Protein AF-A0A2V1DSI5-F1 (afdb_monomer_lite)

Sequence (211 aa):
MEHELRKSQAQETQNVATALKHMTAYCSGTNSADPTLTHDVTPEDWKKLDRQRLLQQKLPDKHESQINVLRAKQERDIKNKLEKQKQQLEQLDKEMRHQLSQEEYHHAQEQDQLDSVMRMRRKRVEKRWDLRYEMWRKDWEKQKDQSLPGRVPQEEWPDKDDTGYLIHSTSAMAVYNSALTSLLMEVGHKAFETRIRAKCLLHHHHTTTTS

Organism: NCBI:txid97972

Secondary structure (DSSP, 8-state):
-HHHHHHHHHHHHHHHHHHHHHHHHHHTTTT-SSTT------HHHHHHHHHHHHHHHHHHHHHHHHHHHHHHHHHHHHHHHHHHHHHHHHHHHHHHHHHHHHHHHHHHHHHHHHHHHHHHHHHHHHHHHHHHHHHHHHHHHHHHT----SPPPPPPPPPTTT------TT-GGGGGGGTHHHHHHHHHHHHHHHHHHHHHHHHHHHHHS--

pLDDT: mean 79.65, std 19.46, range [39.84, 98.69]

Structure (mmCIF, N/CA/C/O backbone):
data_AF-A0A2V1DSI5-F1
#
_entry.id   AF-A0A2V1DSI5-F1
#
loop_
_atom_site.group_PDB
_atom_site.id
_atom_site.type_symbol
_atom_site.label_atom_id
_atom_site.label_alt_id
_atom_site.label_comp_id
_atom_site.label_asym_id
_atom_site.label_entity_id
_atom_site.label_seq_id
_atom_site.pdbx_PDB_ins_code
_atom_site.Cartn_x
_atom_site.Cartn_y
_atom_site.Cartn_z
_atom_site.occupancy
_atom_site.B_iso_or_equiv
_atom_site.auth_seq_id
_atom_site.auth_comp_id
_atom_site.auth_asym_id
_atom_site.auth_atom_id
_atom_site.pdbx_PDB_model_num
ATOM 1 N N . MET A 1 1 ? 17.535 3.153 -18.302 1.00 82.25 1 MET A N 1
ATOM 2 C CA . MET A 1 1 ? 17.018 2.144 -19.253 1.00 82.25 1 MET A CA 1
ATOM 3 C C . MET A 1 1 ? 16.737 2.700 -20.651 1.00 82.25 1 MET A C 1
ATOM 5 O O . MET A 1 1 ? 17.598 2.528 -21.499 1.00 82.25 1 MET A O 1
ATOM 9 N N . GLU A 1 2 ? 15.622 3.395 -20.942 1.00 92.38 2 GLU A N 1
ATOM 10 C CA . GLU A 1 2 ? 15.366 3.895 -22.324 1.00 92.38 2 GLU A CA 1
ATOM 11 C C . GLU A 1 2 ? 16.429 4.910 -22.786 1.00 92.38 2 GLU A C 1
ATOM 13 O O . GLU A 1 2 ? 16.903 4.853 -23.916 1.00 92.38 2 GLU A O 1
ATOM 18 N N . HIS A 1 3 ? 16.868 5.793 -21.886 1.00 93.06 3 HIS A N 1
ATOM 19 C CA . HIS A 1 3 ? 17.948 6.747 -22.149 1.00 93.06 3 HIS A CA 1
ATOM 20 C C . HIS A 1 3 ? 19.289 6.067 -22.495 1.00 93.06 3 HIS A C 1
ATOM 22 O O . HIS A 1 3 ? 19.986 6.491 -23.412 1.00 93.06 3 HIS A O 1
ATOM 28 N N . GLU A 1 4 ? 19.647 4.987 -21.795 1.00 95.12 4 GLU A N 1
ATOM 29 C CA . GLU A 1 4 ? 20.876 4.225 -22.072 1.00 95.12 4 GLU A CA 1
ATOM 30 C C . GLU A 1 4 ? 20.779 3.485 -23.407 1.00 95.12 4 GLU A C 1
ATOM 32 O O . GLU A 1 4 ? 21.734 3.500 -24.181 1.00 95.12 4 GLU A O 1
ATOM 37 N N . LEU A 1 5 ? 19.606 2.911 -23.710 1.00 95.19 5 LEU A N 1
ATOM 38 C CA . LEU A 1 5 ? 19.334 2.293 -25.006 1.00 95.19 5 LEU A CA 1
ATOM 39 C C . LEU A 1 5 ? 19.509 3.314 -26.136 1.00 95.19 5 LEU A C 1
ATOM 41 O O . LEU A 1 5 ? 20.244 3.047 -27.081 1.00 95.19 5 LEU A O 1
ATOM 45 N N . ARG A 1 6 ? 18.934 4.515 -26.000 1.00 95.44 6 ARG A N 1
ATOM 46 C CA . ARG A 1 6 ? 19.116 5.598 -26.980 1.00 95.44 6 ARG A CA 1
ATOM 47 C C . ARG A 1 6 ? 20.571 6.014 -27.146 1.00 95.44 6 ARG A C 1
ATOM 49 O O . ARG A 1 6 ? 21.010 6.244 -28.267 1.00 95.44 6 ARG A O 1
ATOM 56 N N . LYS A 1 7 ? 21.333 6.091 -26.053 1.00 97.00 7 LYS A N 1
ATOM 57 C CA . LYS A 1 7 ? 22.766 6.406 -26.112 1.00 97.00 7 LYS A CA 1
ATOM 58 C C . LYS A 1 7 ? 23.542 5.343 -26.901 1.00 97.00 7 LYS A C 1
ATOM 60 O O . LYS A 1 7 ? 24.358 5.695 -27.748 1.00 97.00 7 LYS A O 1
ATOM 65 N N . SER A 1 8 ? 23.253 4.060 -26.675 1.00 96.62 8 SER A N 1
ATOM 66 C CA . SER A 1 8 ? 23.845 2.956 -27.445 1.00 96.62 8 SER A CA 1
ATOM 67 C C . SER A 1 8 ? 23.455 3.009 -28.924 1.00 96.62 8 SER A C 1
ATOM 69 O O . SER A 1 8 ? 24.299 2.800 -29.789 1.00 96.62 8 SER A O 1
ATOM 71 N N . GLN A 1 9 ? 22.190 3.310 -29.220 1.00 97.06 9 GLN A N 1
ATOM 72 C CA . GLN A 1 9 ? 21.676 3.430 -30.586 1.00 97.06 9 GLN A CA 1
ATOM 73 C C . GLN A 1 9 ? 22.331 4.598 -31.337 1.00 97.06 9 GLN A C 1
ATOM 75 O O . GLN A 1 9 ? 22.756 4.436 -32.477 1.00 97.06 9 GLN A O 1
ATOM 80 N N . ALA A 1 10 ? 22.507 5.748 -30.679 1.00 97.19 10 ALA A N 1
ATOM 81 C CA . ALA A 1 10 ? 23.228 6.887 -31.242 1.00 97.19 10 ALA A CA 1
ATOM 82 C C . ALA A 1 10 ? 24.689 6.536 -31.577 1.00 97.19 10 ALA A C 1
ATOM 84 O O . ALA A 1 10 ? 25.168 6.876 -32.660 1.00 97.19 10 ALA A O 1
ATOM 85 N N . GLN A 1 11 ? 25.370 5.796 -30.694 1.00 97.44 11 GLN A N 1
ATOM 86 C CA . GLN A 1 11 ? 26.725 5.306 -30.953 1.00 97.44 11 GLN A CA 1
ATOM 87 C C . GLN A 1 11 ? 26.765 4.322 -32.133 1.00 97.44 11 GLN A C 1
ATOM 89 O O . GLN A 1 11 ? 27.653 4.417 -32.977 1.00 97.44 11 GLN A O 1
ATOM 94 N N . GLU A 1 12 ? 25.804 3.396 -32.228 1.00 96.69 12 GLU A N 1
ATOM 95 C CA . GLU A 1 12 ? 25.691 2.454 -33.353 1.00 96.69 12 GLU A CA 1
ATOM 96 C C . GLU A 1 12 ? 25.516 3.209 -34.680 1.00 96.69 12 GLU A C 1
ATOM 98 O O . GLU A 1 12 ? 26.239 2.942 -35.641 1.00 96.69 12 GLU A O 1
ATOM 103 N N . THR A 1 13 ? 24.638 4.216 -34.713 1.00 97.06 13 THR A N 1
ATOM 104 C CA . THR A 1 13 ? 24.426 5.081 -35.884 1.00 97.06 13 THR A CA 1
ATOM 105 C C . THR A 1 13 ? 25.697 5.824 -36.281 1.00 97.06 13 THR A C 1
ATOM 107 O O . THR A 1 13 ? 26.054 5.848 -37.461 1.00 97.06 13 THR A O 1
ATOM 110 N N . GLN A 1 14 ? 26.421 6.390 -35.312 1.00 97.12 14 GLN A N 1
ATOM 111 C CA . GLN A 1 14 ? 27.683 7.082 -35.569 1.00 97.12 14 GLN A CA 1
ATOM 112 C C . GLN A 1 14 ? 28.755 6.132 -36.121 1.00 97.12 14 GLN A C 1
ATOM 114 O O . GLN A 1 14 ? 29.462 6.483 -37.069 1.00 97.12 14 GLN A O 1
ATOM 119 N N . ASN A 1 15 ? 28.857 4.921 -35.573 1.00 96.56 15 ASN A N 1
ATOM 120 C CA . ASN A 1 15 ? 29.818 3.914 -36.020 1.00 96.56 15 ASN A CA 1
ATOM 121 C C . ASN A 1 15 ? 29.519 3.464 -37.457 1.00 96.56 15 ASN A C 1
ATOM 123 O O . ASN A 1 15 ? 30.424 3.425 -38.291 1.00 96.56 15 ASN A O 1
ATOM 127 N N . VAL A 1 16 ? 28.249 3.182 -37.769 1.00 96.31 16 VAL A N 1
ATOM 128 C CA . VAL A 1 16 ? 27.809 2.782 -39.115 1.00 96.31 16 VAL A CA 1
ATOM 129 C C . VAL A 1 16 ? 28.054 3.898 -40.129 1.00 96.31 16 VAL A C 1
ATOM 131 O O . VAL A 1 16 ? 28.567 3.616 -41.213 1.00 96.31 16 VAL A O 1
ATOM 134 N N . ALA A 1 17 ? 27.755 5.153 -39.776 1.00 96.19 17 ALA A N 1
ATOM 135 C CA . ALA A 1 17 ? 27.996 6.312 -40.637 1.00 96.19 17 ALA A CA 1
ATOM 136 C C . ALA A 1 17 ? 29.494 6.552 -40.887 1.00 96.19 17 ALA A C 1
ATOM 138 O O . ALA A 1 17 ? 29.900 6.825 -42.017 1.00 96.19 17 ALA A O 1
ATOM 139 N N . THR A 1 18 ? 30.323 6.404 -39.851 1.00 96.00 18 THR A N 1
ATOM 140 C CA . THR A 1 18 ? 31.784 6.525 -39.963 1.00 96.00 18 THR A CA 1
ATOM 141 C C . THR A 1 18 ? 32.344 5.431 -40.871 1.00 96.00 18 THR A C 1
ATOM 143 O O . THR A 1 18 ? 33.064 5.731 -41.821 1.00 96.00 18 THR A O 1
ATOM 146 N N . ALA A 1 19 ? 31.947 4.173 -40.656 1.00 94.19 19 ALA A N 1
ATOM 147 C CA . ALA A 1 19 ? 32.352 3.052 -41.501 1.00 94.19 19 ALA A CA 1
ATOM 148 C C . ALA A 1 19 ? 31.916 3.245 -42.960 1.00 94.19 19 ALA A C 1
ATOM 150 O O . ALA A 1 19 ? 32.730 3.075 -43.865 1.00 94.19 19 ALA A O 1
ATOM 151 N N . LEU A 1 20 ? 30.671 3.678 -43.194 1.00 95.25 20 LEU A N 1
ATOM 152 C CA . LEU A 1 20 ? 30.182 3.989 -44.535 1.00 95.25 20 LEU A CA 1
ATOM 153 C C . LEU A 1 20 ? 31.053 5.060 -45.200 1.00 95.25 20 LEU A C 1
ATOM 155 O O . LEU A 1 20 ? 31.484 4.852 -46.325 1.00 95.25 20 LEU A O 1
ATOM 159 N N . LYS A 1 21 ? 31.369 6.157 -44.496 1.00 94.69 21 LYS A N 1
ATOM 160 C CA . LYS A 1 21 ? 32.226 7.239 -45.006 1.00 94.69 21 LYS A CA 1
ATOM 161 C C . LYS A 1 21 ? 33.607 6.729 -45.432 1.00 94.69 21 LYS A C 1
ATOM 163 O O . LYS A 1 21 ? 34.096 7.099 -46.501 1.00 94.69 21 LYS A O 1
ATOM 168 N N . HIS A 1 22 ? 34.232 5.871 -44.624 1.00 92.19 22 HIS A N 1
ATOM 169 C CA . HIS A 1 22 ? 35.522 5.269 -44.968 1.00 92.19 22 HIS A CA 1
ATOM 170 C C . HIS A 1 22 ? 35.412 4.336 -46.179 1.00 92.19 22 HIS A C 1
ATOM 172 O O . HIS A 1 22 ? 36.213 4.450 -47.104 1.00 92.19 22 HIS A O 1
ATOM 178 N N . MET A 1 23 ? 34.395 3.471 -46.217 1.00 91.62 23 MET A N 1
ATOM 179 C CA . MET A 1 23 ? 34.169 2.542 -47.330 1.00 91.62 23 MET A CA 1
ATOM 180 C C . MET A 1 23 ? 33.846 3.269 -48.637 1.00 91.62 23 MET A C 1
ATOM 182 O O . MET A 1 23 ? 34.353 2.883 -49.687 1.00 91.62 23 MET A O 1
ATOM 186 N N . THR A 1 24 ? 33.049 4.342 -48.588 1.00 91.06 24 THR A N 1
ATOM 187 C CA . THR A 1 24 ? 32.761 5.164 -49.768 1.00 91.06 24 THR A CA 1
ATOM 188 C C . THR A 1 24 ? 34.027 5.799 -50.309 1.00 91.06 24 THR A C 1
ATOM 190 O O . THR A 1 24 ? 34.258 5.730 -51.507 1.00 91.06 24 THR A O 1
ATOM 193 N N . ALA A 1 25 ? 34.858 6.366 -49.434 1.00 89.88 25 ALA A N 1
ATOM 194 C CA . ALA A 1 25 ? 36.059 7.074 -49.848 1.00 89.88 25 ALA A CA 1
ATOM 195 C C . ALA A 1 25 ? 37.165 6.133 -50.354 1.00 89.88 25 ALA A C 1
ATOM 197 O O . ALA A 1 25 ? 37.947 6.515 -51.223 1.00 89.88 25 ALA A O 1
ATOM 198 N N . TYR A 1 26 ? 37.196 4.900 -49.840 1.00 87.00 26 TYR A N 1
ATOM 199 C CA . TYR A 1 26 ? 38.007 3.808 -50.371 1.00 87.00 26 TYR A CA 1
ATOM 200 C C . TYR A 1 26 ? 37.558 3.408 -51.785 1.00 87.00 26 TYR A C 1
ATOM 202 O O . TYR A 1 26 ? 38.376 3.375 -52.697 1.00 87.00 26 TYR A O 1
ATOM 210 N N . CYS A 1 27 ? 36.255 3.190 -52.003 1.00 86.19 27 CYS A N 1
ATOM 211 C CA . CYS A 1 27 ? 35.732 2.786 -53.315 1.00 86.19 27 CYS A CA 1
ATOM 212 C C . CYS A 1 27 ? 35.760 3.917 -54.363 1.00 86.19 27 CYS A C 1
ATOM 214 O O . CYS A 1 27 ? 35.781 3.635 -55.557 1.00 86.19 27 CYS A O 1
ATOM 216 N N . SER A 1 28 ? 35.738 5.189 -53.943 1.00 84.38 28 SER A N 1
ATOM 217 C CA . SER A 1 28 ? 35.792 6.359 -54.833 1.00 84.38 28 SER A CA 1
ATOM 218 C C . SER A 1 28 ? 37.207 6.891 -55.088 1.00 84.38 28 SER A C 1
ATOM 220 O O . SER A 1 28 ? 37.355 7.864 -55.825 1.00 84.38 28 SER A O 1
ATOM 222 N N . GLY A 1 29 ? 38.239 6.310 -54.460 1.00 73.12 29 GLY A N 1
ATOM 223 C CA . GLY A 1 29 ? 39.636 6.735 -54.619 1.00 73.12 29 GLY A CA 1
ATOM 224 C C . GLY A 1 29 ? 39.952 8.132 -54.065 1.00 73.12 29 GLY A C 1
ATOM 225 O O . GLY A 1 29 ? 40.958 8.730 -54.428 1.00 73.12 29 GLY A O 1
ATOM 226 N N . THR A 1 30 ? 39.095 8.690 -53.205 1.00 66.00 30 THR A N 1
ATOM 227 C CA . THR A 1 30 ? 39.213 10.083 -52.723 1.00 66.00 30 THR A CA 1
ATOM 228 C C . THR A 1 30 ? 40.155 10.223 -51.515 1.00 66.00 30 THR A C 1
ATOM 230 O O . THR A 1 30 ? 40.540 11.332 -51.163 1.00 66.00 30 THR A O 1
ATOM 233 N N . ASN A 1 31 ? 40.558 9.106 -50.894 1.00 58.75 31 ASN A N 1
ATOM 234 C CA . ASN A 1 31 ? 41.398 9.058 -49.687 1.00 58.75 31 ASN A CA 1
ATOM 235 C C . ASN A 1 31 ? 42.817 8.507 -49.939 1.00 58.75 31 ASN A C 1
ATOM 237 O O . ASN A 1 31 ? 43.403 7.876 -49.058 1.00 58.75 31 ASN A O 1
ATOM 241 N N . SER A 1 32 ? 43.386 8.718 -51.124 1.00 55.59 32 SER A N 1
ATOM 242 C CA . SER A 1 32 ? 44.774 8.335 -51.394 1.00 55.59 32 SER A CA 1
ATOM 243 C C . SER A 1 32 ? 45.715 9.381 -50.793 1.00 55.59 32 SER A C 1
ATOM 245 O O . SER A 1 32 ? 46.033 10.380 -51.430 1.00 55.59 32 SER A O 1
ATOM 247 N N . ALA A 1 33 ? 46.140 9.173 -49.542 1.00 59.66 33 ALA A N 1
ATOM 248 C CA . ALA A 1 33 ? 47.205 9.968 -48.919 1.00 59.66 33 ALA A CA 1
ATOM 249 C C . ALA A 1 33 ? 48.548 9.840 -49.674 1.00 59.66 33 ALA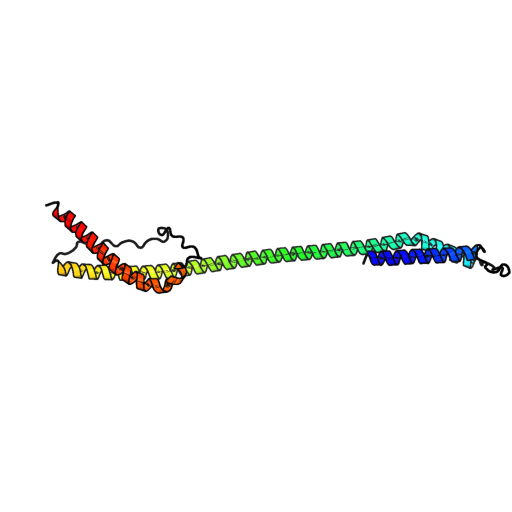 A C 1
ATOM 251 O O . ALA A 1 33 ? 49.403 10.707 -49.530 1.00 59.66 33 ALA A O 1
ATOM 252 N N . ASP A 1 34 ? 48.688 8.805 -50.511 1.00 54.38 34 ASP A N 1
ATOM 253 C CA . ASP A 1 34 ? 49.782 8.619 -51.460 1.00 54.38 34 ASP A CA 1
ATOM 254 C C . ASP A 1 34 ? 49.227 8.473 -52.894 1.00 54.38 34 ASP A C 1
ATOM 256 O O . ASP A 1 34 ? 48.491 7.521 -53.170 1.00 54.38 34 ASP A O 1
ATOM 260 N N . PRO A 1 35 ? 49.567 9.371 -53.837 1.00 56.62 35 PRO A N 1
ATOM 261 C CA . PRO A 1 35 ? 49.098 9.317 -55.227 1.00 56.62 35 PRO A CA 1
ATOM 262 C C . PRO A 1 35 ? 49.753 8.202 -56.067 1.00 56.62 35 PRO A C 1
ATOM 264 O O . PRO A 1 35 ? 49.434 8.052 -57.244 1.00 56.62 35 PRO A O 1
ATOM 267 N N . THR A 1 36 ? 50.670 7.424 -55.488 1.00 54.97 36 THR A N 1
ATOM 268 C CA . THR A 1 36 ? 51.405 6.328 -56.144 1.00 54.97 36 THR A CA 1
ATOM 269 C C . THR A 1 36 ? 50.778 4.949 -55.919 1.00 54.97 36 THR A C 1
ATOM 271 O O . THR A 1 36 ? 51.156 3.996 -56.599 1.00 54.97 36 THR A O 1
ATOM 274 N N . LEU A 1 37 ? 49.810 4.827 -55.003 1.00 56.50 37 LEU A N 1
ATOM 275 C CA . LEU A 1 37 ? 49.114 3.575 -54.708 1.00 56.50 37 LEU A CA 1
ATOM 276 C C . LEU A 1 37 ? 47.741 3.568 -55.403 1.00 56.50 37 LEU A C 1
ATOM 278 O O . LEU A 1 37 ? 46.714 3.882 -54.801 1.00 56.50 37 LEU A O 1
ATOM 282 N N . THR A 1 38 ? 47.703 3.239 -56.694 1.00 56.69 38 THR A N 1
ATOM 283 C CA . THR A 1 38 ? 46.443 2.938 -57.392 1.00 56.69 38 THR A CA 1
ATOM 284 C C . THR A 1 38 ? 45.840 1.674 -56.790 1.00 56.69 38 THR A C 1
ATOM 286 O O . THR A 1 38 ? 46.310 0.568 -57.047 1.00 56.69 38 THR A O 1
ATOM 289 N N . HIS A 1 39 ? 44.836 1.845 -55.932 1.00 64.06 39 HIS A N 1
ATOM 290 C CA . HIS A 1 39 ? 44.121 0.732 -55.329 1.00 64.06 39 HIS A CA 1
ATOM 291 C C . HIS A 1 39 ? 43.048 0.222 -56.298 1.00 64.06 39 HIS A C 1
ATOM 293 O O . HIS A 1 39 ? 42.085 0.932 -56.586 1.00 64.06 39 HIS A O 1
ATOM 299 N N . ASP A 1 40 ? 43.178 -1.022 -56.761 1.00 75.44 40 ASP A N 1
ATOM 300 C CA . ASP A 1 40 ? 42.152 -1.665 -57.585 1.00 75.44 40 ASP A CA 1
ATOM 301 C C . ASP A 1 40 ? 40.961 -2.060 -56.702 1.00 75.44 40 ASP A C 1
ATOM 303 O O . ASP A 1 40 ? 41.083 -2.880 -55.790 1.00 75.44 40 ASP A O 1
ATOM 307 N N . VAL A 1 41 ? 39.806 -1.430 -56.928 1.00 83.31 41 VAL A N 1
ATOM 308 C CA . VAL A 1 41 ? 38.563 -1.720 -56.198 1.00 83.31 41 VAL A CA 1
ATOM 309 C C . VAL A 1 41 ? 37.890 -2.930 -56.836 1.00 83.31 41 VAL A C 1
ATOM 311 O O . VAL A 1 41 ? 37.515 -2.901 -58.010 1.00 83.31 41 VAL A O 1
ATOM 314 N N . THR A 1 42 ? 37.698 -3.998 -56.062 1.00 89.69 42 THR A N 1
ATOM 315 C CA . THR A 1 42 ? 37.091 -5.233 -56.573 1.00 89.69 42 THR A CA 1
ATOM 316 C C . THR A 1 42 ? 35.557 -5.146 -56.595 1.00 89.69 42 THR A C 1
ATOM 318 O O . THR A 1 42 ? 34.953 -4.404 -55.812 1.00 89.69 42 THR A O 1
ATOM 321 N N . PRO A 1 43 ? 34.860 -5.941 -57.432 1.00 88.81 43 PRO A N 1
ATOM 322 C CA . PRO A 1 43 ? 33.395 -6.041 -57.387 1.00 88.81 43 PRO A CA 1
ATOM 323 C C . PRO A 1 43 ? 32.857 -6.520 -56.026 1.00 88.81 43 PRO A C 1
ATOM 325 O O . PRO A 1 43 ? 31.690 -6.293 -55.702 1.00 88.81 43 PRO A O 1
ATOM 328 N N . GLU A 1 44 ? 33.681 -7.181 -55.210 1.00 90.56 44 GLU A N 1
ATOM 329 C CA . GLU A 1 44 ? 33.309 -7.569 -53.850 1.00 90.56 44 GLU A CA 1
ATOM 330 C C . GLU A 1 44 ? 33.221 -6.368 -52.904 1.00 90.56 44 GLU A C 1
ATOM 332 O O . GLU A 1 44 ? 32.354 -6.347 -52.028 1.00 90.56 44 GLU A O 1
ATOM 337 N N . ASP A 1 45 ? 34.052 -5.346 -53.096 1.00 88.62 45 ASP A N 1
ATOM 338 C CA . ASP A 1 45 ? 34.066 -4.152 -52.247 1.00 88.62 45 ASP A CA 1
ATOM 339 C C . ASP A 1 45 ? 32.837 -3.273 -52.490 1.00 88.62 45 ASP A C 1
ATOM 341 O O . ASP A 1 45 ? 32.222 -2.793 -51.535 1.00 88.62 45 ASP A O 1
ATOM 345 N N . TRP A 1 46 ? 32.370 -3.196 -53.739 1.00 90.94 46 TRP A N 1
ATOM 346 C CA . TRP A 1 46 ? 31.076 -2.592 -54.076 1.00 90.94 46 TRP A CA 1
ATOM 347 C C . TRP A 1 46 ? 29.906 -3.319 -53.402 1.00 90.94 46 TRP A C 1
ATOM 349 O O . TRP A 1 46 ? 29.040 -2.682 -52.801 1.00 90.94 46 TRP A O 1
ATOM 359 N N . LYS A 1 47 ? 29.913 -4.660 -53.393 1.00 94.56 47 LYS A N 1
ATOM 360 C CA . LYS A 1 47 ? 28.897 -5.447 -52.670 1.00 94.56 47 LYS A CA 1
ATOM 361 C C . LYS A 1 47 ? 28.938 -5.191 -51.162 1.00 94.56 47 LYS A C 1
ATOM 363 O O . LYS A 1 47 ? 27.885 -5.145 -50.524 1.00 94.56 47 LYS A O 1
ATOM 368 N N . LYS A 1 48 ? 30.126 -5.040 -50.565 1.00 93.06 48 LYS A N 1
ATOM 369 C CA . LYS A 1 48 ? 30.268 -4.684 -49.140 1.00 93.06 48 LYS A CA 1
ATOM 370 C C . LYS A 1 48 ? 29.732 -3.276 -48.866 1.00 93.06 48 LYS A C 1
ATOM 372 O O . LYS A 1 48 ? 29.046 -3.086 -47.863 1.00 93.06 48 LYS A O 1
ATOM 377 N N . LEU A 1 49 ? 29.985 -2.316 -49.757 1.00 94.25 49 LEU A N 1
ATOM 378 C CA . LEU A 1 49 ? 29.459 -0.954 -49.652 1.00 94.25 49 LEU A CA 1
ATOM 379 C C . LEU A 1 49 ? 27.927 -0.927 -49.693 1.00 94.25 49 LEU A C 1
ATOM 381 O O . LEU A 1 49 ? 27.303 -0.279 -48.853 1.00 94.25 49 LEU A O 1
ATOM 385 N N . ASP A 1 50 ? 27.313 -1.684 -50.599 1.00 95.75 50 ASP A N 1
ATOM 386 C CA . ASP A 1 50 ? 25.852 -1.768 -50.682 1.00 95.75 50 ASP A CA 1
ATOM 387 C C . ASP A 1 50 ? 25.233 -2.444 -49.454 1.00 95.75 50 ASP A C 1
ATOM 389 O O . ASP A 1 50 ? 24.207 -1.989 -48.942 1.00 95.75 50 ASP A O 1
ATOM 393 N N . ARG A 1 51 ? 25.890 -3.470 -48.897 1.00 95.19 51 ARG A N 1
ATOM 394 C CA . ARG A 1 51 ? 25.487 -4.054 -47.606 1.00 95.19 51 ARG A CA 1
ATOM 395 C C . ARG A 1 51 ? 25.535 -3.020 -46.479 1.00 95.19 51 ARG A C 1
ATOM 397 O O . ARG A 1 51 ? 24.616 -2.981 -45.663 1.00 95.19 51 ARG A O 1
ATOM 404 N N . GLN A 1 52 ? 26.563 -2.171 -46.450 1.00 95.50 52 GLN A N 1
ATOM 405 C CA . GLN A 1 52 ? 26.705 -1.126 -45.434 1.00 95.50 52 GLN A CA 1
ATOM 406 C C . GLN A 1 52 ? 25.633 -0.031 -45.574 1.00 95.50 52 GLN A C 1
ATOM 408 O O . GLN A 1 52 ? 25.085 0.418 -44.567 1.00 95.50 52 GLN A O 1
ATOM 413 N N . ARG A 1 53 ? 25.267 0.353 -46.805 1.00 96.31 53 ARG A N 1
ATOM 414 C CA . ARG A 1 53 ? 24.139 1.270 -47.070 1.00 96.31 53 ARG A CA 1
ATOM 415 C C . ARG A 1 53 ? 22.816 0.693 -46.578 1.00 96.31 53 ARG A C 1
ATOM 417 O O . ARG A 1 53 ? 22.062 1.373 -45.886 1.00 96.31 53 ARG A O 1
ATOM 424 N N . LEU A 1 54 ? 22.562 -0.578 -46.886 1.00 96.56 54 LEU A N 1
ATOM 425 C CA . LEU A 1 54 ? 21.354 -1.268 -46.439 1.00 96.56 54 LEU A CA 1
ATOM 426 C C . LEU A 1 54 ? 21.286 -1.354 -44.909 1.00 96.56 54 LEU A C 1
ATOM 428 O O . LEU A 1 54 ? 20.212 -1.197 -44.329 1.00 96.56 54 LEU A O 1
ATOM 432 N N . LEU A 1 55 ? 22.424 -1.585 -44.248 1.00 95.25 55 LEU A N 1
ATOM 433 C CA . LEU A 1 55 ? 22.510 -1.590 -42.789 1.00 95.25 55 LEU A CA 1
ATOM 434 C C . LEU A 1 55 ? 22.133 -0.224 -42.205 1.00 95.25 55 LEU A C 1
ATOM 436 O O . LEU A 1 55 ? 21.324 -0.173 -41.283 1.00 95.25 55 LEU A O 1
ATOM 440 N N . GLN A 1 56 ? 22.674 0.866 -42.758 1.00 96.19 56 GLN A N 1
ATOM 441 C CA . GLN A 1 56 ? 22.339 2.225 -42.330 1.00 96.19 56 GLN A CA 1
ATOM 442 C C . GLN A 1 56 ? 20.844 2.520 -42.499 1.00 96.19 56 GLN A C 1
ATOM 444 O O . GLN A 1 56 ? 20.234 3.089 -41.599 1.00 96.19 56 GLN A O 1
ATOM 449 N N . GLN A 1 57 ? 20.247 2.099 -43.617 1.00 97.00 57 GLN A N 1
ATOM 450 C CA . GLN A 1 57 ? 18.826 2.316 -43.894 1.00 97.00 57 GLN A CA 1
ATOM 451 C C . GLN A 1 57 ? 17.911 1.559 -42.922 1.00 97.00 57 GLN A C 1
ATOM 453 O O . GLN A 1 57 ? 16.889 2.094 -42.515 1.00 97.00 57 GLN A O 1
ATOM 458 N N . LYS A 1 58 ? 18.271 0.328 -42.534 1.00 96.44 58 LYS A N 1
ATOM 459 C CA . LYS A 1 58 ? 17.474 -0.507 -41.612 1.00 96.44 58 LYS A CA 1
ATOM 460 C C . LYS A 1 58 ? 17.653 -0.147 -40.137 1.00 96.44 58 LYS A C 1
ATOM 462 O O . LYS A 1 58 ? 16.935 -0.665 -39.280 1.00 96.44 58 LYS A O 1
ATOM 467 N N . LEU A 1 59 ? 18.650 0.675 -39.821 1.00 95.75 59 LEU A N 1
ATOM 468 C CA . LEU A 1 59 ? 19.033 0.975 -38.448 1.00 95.75 59 LEU A CA 1
ATOM 469 C C . LEU A 1 59 ? 17.940 1.722 -37.657 1.00 95.75 59 LEU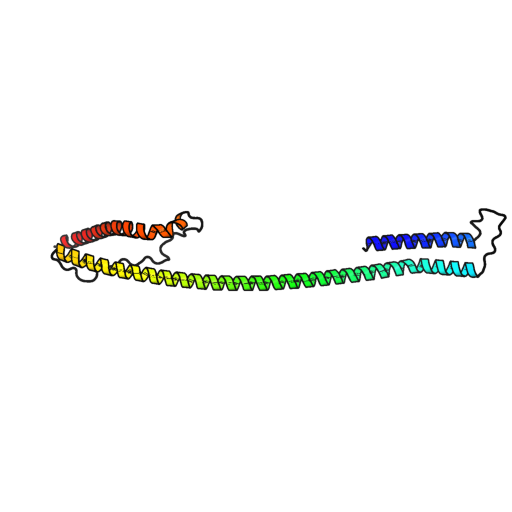 A C 1
ATOM 471 O O . LEU A 1 59 ? 17.656 1.289 -36.539 1.00 95.75 59 LEU A O 1
ATOM 475 N N . PRO A 1 60 ? 17.273 2.756 -38.214 1.00 96.19 60 PRO A N 1
ATOM 476 C CA . PRO A 1 60 ? 16.190 3.458 -37.527 1.00 96.19 60 PRO A CA 1
ATOM 477 C C . PRO A 1 60 ? 15.026 2.531 -37.161 1.00 96.19 60 PRO A C 1
ATOM 479 O O . PRO A 1 60 ? 14.618 2.507 -36.003 1.00 96.19 60 PRO A O 1
ATOM 482 N N . ASP A 1 61 ? 14.569 1.694 -38.097 1.00 97.19 61 ASP A N 1
ATOM 483 C CA . ASP A 1 61 ? 13.457 0.758 -37.871 1.00 97.19 61 ASP A CA 1
ATOM 484 C C . ASP A 1 61 ? 13.791 -0.258 -36.767 1.00 97.19 61 ASP A C 1
ATOM 486 O O . ASP A 1 61 ? 12.971 -0.569 -35.896 1.00 97.19 61 ASP A O 1
ATOM 490 N N . LYS A 1 62 ? 15.034 -0.762 -36.760 1.00 96.75 62 LYS A N 1
ATOM 491 C CA . LYS A 1 62 ? 15.541 -1.646 -35.700 1.00 96.75 62 LYS A CA 1
ATOM 492 C C . LYS A 1 62 ? 15.536 -0.931 -34.347 1.00 96.75 62 LYS A C 1
ATOM 494 O O . LYS A 1 62 ? 15.124 -1.520 -33.346 1.00 96.75 62 LYS A O 1
ATOM 499 N N . HIS A 1 63 ? 16.008 0.314 -34.303 1.00 97.62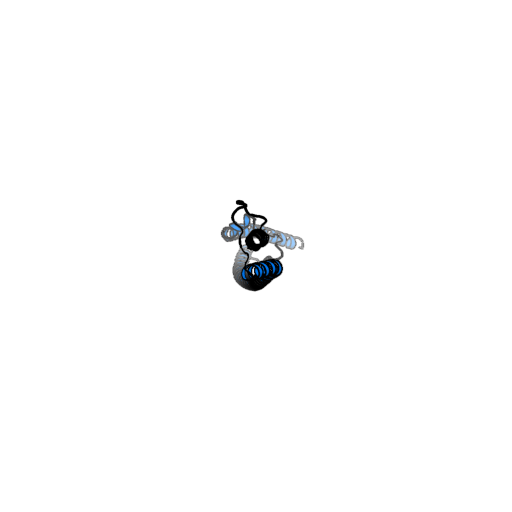 63 HIS A N 1
ATOM 500 C CA . HIS A 1 63 ? 16.076 1.109 -33.077 1.00 97.62 63 HIS A CA 1
ATOM 501 C C . HIS A 1 63 ? 14.689 1.415 -32.515 1.00 97.62 63 HIS A C 1
ATOM 503 O O . HIS A 1 63 ? 14.463 1.249 -31.313 1.00 97.62 63 HIS A O 1
ATOM 509 N N . GLU A 1 64 ? 13.751 1.789 -33.381 1.00 96.50 64 GLU A N 1
ATOM 510 C CA . GLU A 1 64 ? 12.364 2.056 -33.018 1.00 96.50 64 GLU A CA 1
ATOM 511 C C . GLU A 1 64 ? 11.666 0.798 -32.490 1.00 96.50 64 GLU A C 1
ATOM 513 O O . GLU A 1 64 ? 11.060 0.830 -31.418 1.00 96.50 64 GLU A O 1
ATOM 518 N N . SER A 1 65 ? 11.827 -0.340 -33.172 1.00 97.12 65 SER A N 1
ATOM 519 C CA . SER A 1 65 ? 11.280 -1.626 -32.725 1.00 97.12 65 SER A CA 1
ATOM 520 C C . SER A 1 65 ? 11.758 -1.997 -31.314 1.00 97.12 65 SER A C 1
ATOM 522 O O . SER A 1 65 ? 10.955 -2.358 -30.450 1.00 97.12 65 SER A O 1
ATOM 524 N N . GLN A 1 66 ? 13.052 -1.819 -31.022 1.00 96.88 66 GLN A N 1
ATOM 525 C CA . GLN A 1 66 ? 13.603 -2.063 -29.684 1.00 96.88 66 GLN A CA 1
ATOM 526 C C . GLN A 1 66 ? 13.009 -1.133 -28.618 1.00 96.88 66 GLN A C 1
ATOM 528 O O . GLN A 1 66 ? 12.684 -1.588 -27.518 1.00 96.88 66 GLN A O 1
ATOM 533 N N . ILE A 1 67 ? 12.847 0.157 -28.933 1.00 97.19 67 ILE A N 1
ATOM 534 C CA . ILE A 1 67 ? 12.218 1.128 -28.027 1.00 97.19 67 ILE A CA 1
ATOM 535 C C . ILE A 1 67 ? 10.762 0.736 -27.761 1.00 97.19 67 ILE A C 1
ATOM 537 O O . ILE A 1 67 ? 10.328 0.741 -26.609 1.00 97.19 67 ILE A O 1
ATOM 541 N N . ASN A 1 68 ? 10.020 0.346 -28.795 1.00 97.12 68 ASN A N 1
ATOM 542 C CA . ASN A 1 68 ? 8.618 -0.044 -28.674 1.00 97.12 68 ASN A CA 1
ATOM 543 C C . ASN A 1 68 ? 8.446 -1.289 -27.800 1.00 97.12 68 ASN A C 1
ATOM 545 O O . ASN A 1 68 ? 7.588 -1.305 -26.919 1.00 97.12 68 ASN A O 1
ATOM 549 N N . VAL A 1 69 ? 9.307 -2.297 -27.962 1.00 97.00 69 VAL A N 1
ATOM 550 C CA . VAL A 1 69 ? 9.317 -3.480 -27.086 1.00 97.00 69 VAL A CA 1
ATOM 551 C C . VAL A 1 69 ? 9.616 -3.091 -25.638 1.00 97.00 69 VAL A C 1
ATOM 553 O O . VAL A 1 69 ? 8.935 -3.558 -24.721 1.00 97.00 69 VAL A O 1
ATOM 556 N N . LEU A 1 70 ? 10.605 -2.219 -25.416 1.00 96.75 70 LEU A N 1
ATOM 557 C CA . LEU A 1 70 ? 10.963 -1.763 -24.074 1.00 96.75 70 LEU A CA 1
ATOM 558 C C . LEU A 1 70 ? 9.799 -1.023 -23.405 1.00 96.75 70 LEU A C 1
ATOM 560 O O . LEU A 1 70 ? 9.477 -1.310 -22.253 1.00 96.75 70 LEU A O 1
ATOM 564 N N . ARG A 1 71 ? 9.142 -0.115 -24.129 1.00 96.62 71 ARG A N 1
ATOM 565 C CA . ARG A 1 71 ? 7.977 0.633 -23.642 1.00 96.62 71 ARG A CA 1
ATOM 566 C C . ARG A 1 71 ? 6.792 -0.277 -23.361 1.00 96.62 71 ARG A C 1
ATOM 568 O O . ARG A 1 71 ? 6.214 -0.186 -22.286 1.00 96.62 71 ARG A O 1
ATOM 575 N N . ALA A 1 72 ? 6.484 -1.210 -24.261 1.00 97.44 72 ALA A N 1
ATOM 576 C CA . ALA A 1 72 ? 5.417 -2.184 -24.052 1.00 97.44 72 ALA A CA 1
ATOM 577 C C . ALA A 1 72 ? 5.673 -3.047 -22.806 1.00 97.44 72 ALA A C 1
ATOM 579 O O . ALA A 1 72 ? 4.749 -3.343 -22.049 1.00 97.44 72 ALA A O 1
ATOM 580 N N . LYS A 1 73 ? 6.932 -3.432 -22.556 1.00 97.06 73 LYS A N 1
ATOM 581 C CA . LYS A 1 73 ? 7.315 -4.132 -21.325 1.00 97.06 73 LYS A CA 1
ATOM 582 C C . LYS A 1 73 ? 7.110 -3.249 -20.092 1.00 97.06 73 LYS A C 1
ATOM 584 O O . LYS A 1 73 ? 6.471 -3.688 -19.144 1.00 97.06 73 LYS A O 1
ATOM 589 N N . GLN A 1 74 ? 7.600 -2.010 -20.120 1.00 97.31 74 GLN A N 1
ATOM 590 C CA . GLN A 1 74 ? 7.433 -1.060 -19.016 1.00 97.31 74 GLN A CA 1
ATOM 591 C C . GLN A 1 74 ? 5.957 -0.797 -18.702 1.00 97.31 74 GLN A C 1
ATOM 593 O O . GLN A 1 74 ? 5.573 -0.788 -17.537 1.00 97.31 74 GLN A O 1
ATOM 598 N N . GLU A 1 75 ? 5.119 -0.632 -19.723 1.00 97.94 75 GLU A N 1
ATOM 599 C CA . GLU A 1 75 ? 3.684 -0.418 -19.557 1.00 97.94 75 GLU A CA 1
ATOM 600 C C . GLU A 1 75 ? 3.008 -1.619 -18.885 1.00 97.94 75 GLU A C 1
ATOM 602 O O . GLU A 1 75 ? 2.221 -1.442 -17.956 1.00 97.94 75 GLU A O 1
ATOM 607 N N . ARG A 1 76 ? 3.349 -2.849 -19.298 1.00 98.19 76 ARG A N 1
ATOM 608 C CA . ARG A 1 76 ? 2.862 -4.072 -18.637 1.00 98.19 76 ARG A CA 1
ATOM 609 C C . ARG A 1 76 ? 3.329 -4.152 -17.189 1.00 98.19 76 ARG A C 1
ATOM 611 O O . ARG A 1 76 ? 2.522 -4.447 -16.314 1.00 98.19 76 ARG A O 1
ATOM 618 N N . ASP A 1 77 ? 4.597 -3.854 -16.924 1.00 98.00 77 ASP A N 1
ATOM 619 C CA . ASP A 1 77 ? 5.151 -3.880 -15.569 1.00 98.00 77 ASP A CA 1
ATOM 620 C C . ASP A 1 77 ? 4.449 -2.857 -14.662 1.00 98.00 77 ASP A C 1
ATOM 622 O O . ASP A 1 77 ? 4.126 -3.165 -13.515 1.00 98.00 77 ASP A O 1
ATOM 626 N N . ILE A 1 78 ? 4.165 -1.655 -15.175 1.00 98.06 78 ILE A N 1
ATOM 627 C CA . ILE A 1 78 ? 3.414 -0.618 -14.455 1.00 98.06 78 ILE A CA 1
ATOM 628 C C . ILE A 1 78 ? 1.973 -1.069 -14.209 1.00 98.06 78 ILE A C 1
ATOM 630 O O . ILE A 1 78 ? 1.505 -0.979 -13.075 1.00 98.06 78 ILE A O 1
ATOM 634 N N . LYS A 1 79 ? 1.284 -1.599 -15.226 1.00 98.25 79 LYS A N 1
ATOM 635 C CA . LYS A 1 79 ? -0.085 -2.125 -15.091 1.00 98.25 79 LYS A CA 1
ATOM 636 C C . LYS A 1 79 ? -0.161 -3.226 -14.035 1.00 98.25 79 LYS A C 1
ATOM 638 O O . LYS A 1 79 ? -1.012 -3.160 -13.156 1.00 98.25 79 LYS A O 1
ATOM 643 N N . ASN A 1 80 ? 0.771 -4.175 -14.061 1.00 98.25 80 ASN A N 1
ATOM 644 C CA . ASN A 1 80 ? 0.840 -5.262 -13.084 1.00 98.25 80 ASN A CA 1
ATOM 645 C C . ASN A 1 80 ? 1.103 -4.747 -11.664 1.00 98.25 80 ASN A C 1
ATOM 647 O O . ASN A 1 80 ? 0.491 -5.223 -10.709 1.00 98.25 80 ASN A O 1
ATOM 651 N N . LYS A 1 81 ? 2.000 -3.764 -11.505 1.00 98.50 81 LYS A N 1
ATOM 652 C CA . LYS A 1 81 ? 2.252 -3.128 -10.203 1.00 98.50 81 LYS A CA 1
ATOM 653 C C . LYS A 1 81 ? 1.011 -2.415 -9.678 1.00 98.50 81 LYS A C 1
ATOM 655 O O . LYS A 1 81 ? 0.689 -2.572 -8.507 1.00 98.50 81 LYS A O 1
ATOM 660 N N . LEU A 1 82 ? 0.323 -1.669 -10.536 1.00 98.69 82 LEU A N 1
ATOM 661 C CA . LEU A 1 82 ? -0.877 -0.922 -10.177 1.00 98.69 82 LEU A CA 1
ATOM 662 C C . LEU A 1 82 ? -2.025 -1.861 -9.794 1.00 98.69 82 LEU A C 1
ATOM 664 O O . LEU A 1 82 ? -2.702 -1.622 -8.801 1.00 98.69 82 LEU A O 1
ATOM 668 N N . GLU A 1 83 ? -2.202 -2.956 -10.529 1.00 98.44 83 GLU A N 1
ATOM 669 C CA . GLU A 1 83 ? -3.188 -3.986 -10.200 1.00 98.44 83 GLU A CA 1
ATOM 670 C C . GLU A 1 83 ? -2.882 -4.650 -8.853 1.00 98.44 83 GLU A C 1
ATOM 672 O O . GLU A 1 83 ? -3.749 -4.749 -7.988 1.00 98.44 83 GLU A O 1
ATOM 677 N N . LYS A 1 84 ? -1.615 -5.006 -8.609 1.00 98.44 84 LYS A N 1
ATOM 678 C CA . LYS A 1 84 ? -1.189 -5.543 -7.313 1.00 98.44 84 LYS A CA 1
ATOM 679 C C . LYS A 1 84 ? -1.437 -4.551 -6.173 1.00 98.44 84 LYS A C 1
ATOM 681 O O . LYS A 1 84 ? -1.895 -4.954 -5.110 1.00 98.44 84 LYS A O 1
ATOM 686 N N . GLN A 1 85 ? -1.148 -3.267 -6.385 1.00 98.50 85 GLN A N 1
ATOM 687 C CA . GLN A 1 85 ? -1.404 -2.221 -5.392 1.00 98.50 85 GLN A CA 1
ATOM 688 C C . GLN A 1 85 ? -2.899 -2.061 -5.102 1.00 98.50 85 GLN A C 1
ATOM 690 O O . GLN A 1 85 ? -3.272 -1.949 -3.940 1.00 98.50 85 GLN A O 1
ATOM 695 N N . LYS A 1 86 ? -3.762 -2.109 -6.124 1.00 98.44 86 LYS A N 1
ATOM 696 C CA . LYS A 1 86 ? -5.220 -2.088 -5.935 1.00 98.44 86 LYS A CA 1
ATOM 697 C C . LYS A 1 86 ? -5.700 -3.264 -5.093 1.00 98.44 86 LYS A C 1
ATOM 699 O O . LYS A 1 86 ? -6.397 -3.054 -4.109 1.00 98.44 86 LYS A O 1
ATOM 704 N N . GLN A 1 87 ? -5.257 -4.476 -5.418 1.00 98.38 87 GLN A N 1
ATOM 705 C CA . GLN A 1 87 ? -5.611 -5.677 -4.656 1.00 98.38 87 GLN A CA 1
ATOM 706 C C . GLN A 1 87 ? -5.133 -5.598 -3.201 1.00 98.38 87 GLN A C 1
ATOM 708 O O . GLN A 1 87 ? -5.849 -6.002 -2.290 1.00 98.38 87 GLN A O 1
ATOM 713 N N . GLN A 1 88 ? -3.938 -5.046 -2.968 1.00 98.25 88 GLN A N 1
ATOM 714 C CA . GLN A 1 88 ? -3.420 -4.815 -1.618 1.00 98.25 88 GLN A CA 1
ATOM 715 C C . GLN A 1 88 ? -4.273 -3.810 -0.834 1.00 98.25 88 GLN A C 1
ATOM 717 O O . GLN A 1 88 ? -4.563 -4.061 0.332 1.00 98.25 88 GLN A O 1
ATOM 722 N N . LEU A 1 89 ? -4.698 -2.709 -1.462 1.00 98.56 89 LEU A N 1
ATOM 723 C CA . LEU A 1 89 ? -5.582 -1.724 -0.830 1.00 98.56 89 LEU A CA 1
ATOM 724 C C . LEU A 1 89 ? -6.955 -2.320 -0.508 1.00 98.56 89 LEU A C 1
ATOM 726 O O . LEU A 1 89 ? -7.429 -2.178 0.612 1.00 98.56 89 LEU A O 1
ATOM 730 N N . GLU A 1 90 ? -7.558 -3.053 -1.444 1.00 98.44 90 GLU A N 1
ATOM 731 C CA . GLU A 1 90 ? -8.841 -3.724 -1.209 1.00 98.44 90 GLU A CA 1
ATOM 732 C C . GLU A 1 90 ? -8.762 -4.751 -0.076 1.00 98.44 90 GLU A C 1
ATOM 734 O O . GLU A 1 90 ? -9.707 -4.900 0.700 1.00 98.44 90 GLU A O 1
ATOM 739 N N . GLN A 1 91 ? -7.646 -5.476 0.025 1.00 98.38 91 GLN A N 1
ATOM 740 C CA . GLN A 1 91 ? -7.425 -6.420 1.113 1.00 98.38 91 GLN A CA 1
ATOM 741 C C . GLN A 1 91 ? -7.289 -5.700 2.459 1.00 98.38 91 GLN A C 1
ATOM 743 O O . GLN A 1 91 ? -7.900 -6.131 3.435 1.00 98.38 91 GLN A O 1
ATOM 748 N N . LEU A 1 92 ? -6.540 -4.596 2.496 1.00 98.50 92 LEU A N 1
ATOM 749 C CA . LEU A 1 92 ? -6.360 -3.787 3.699 1.00 98.50 92 LEU A CA 1
ATOM 750 C C . LEU A 1 92 ? -7.684 -3.160 4.163 1.00 98.50 92 LEU A C 1
ATOM 752 O O . LEU A 1 92 ? -7.996 -3.202 5.348 1.00 98.50 92 LEU A O 1
ATOM 756 N N . ASP A 1 93 ? -8.509 -2.668 3.237 1.00 98.44 93 ASP A N 1
ATOM 757 C CA . ASP A 1 93 ? -9.842 -2.141 3.550 1.00 98.44 93 ASP A CA 1
ATOM 758 C C . ASP A 1 93 ? -10.765 -3.217 4.136 1.00 98.44 93 ASP A C 1
ATOM 760 O O . ASP A 1 93 ? -11.512 -2.957 5.082 1.00 98.44 93 ASP A O 1
ATOM 764 N N . LYS A 1 94 ? -10.727 -4.439 3.588 1.00 98.38 94 LYS A N 1
ATOM 765 C CA . LYS A 1 94 ? -11.495 -5.575 4.124 1.00 98.38 94 LYS A CA 1
ATOM 766 C C . LYS A 1 94 ? -11.036 -5.940 5.530 1.00 98.38 94 LYS A C 1
ATOM 768 O O . LYS A 1 94 ? -11.878 -6.153 6.400 1.00 98.38 94 LYS A O 1
ATOM 773 N N . GLU A 1 95 ? -9.728 -5.999 5.749 1.00 98.44 95 GLU A N 1
ATOM 774 C CA . GLU A 1 95 ? -9.145 -6.309 7.052 1.00 98.44 95 GLU A CA 1
ATOM 775 C C . GLU A 1 95 ? -9.485 -5.232 8.087 1.00 98.44 95 GLU A C 1
ATOM 777 O O . GLU A 1 95 ? -9.967 -5.561 9.167 1.00 98.44 95 GLU A O 1
ATOM 782 N N . MET A 1 96 ? -9.362 -3.952 7.729 1.00 98.31 96 MET A N 1
ATOM 783 C CA . MET A 1 96 ? -9.733 -2.833 8.595 1.00 98.31 96 MET A CA 1
ATOM 784 C C . MET A 1 96 ? -11.214 -2.881 8.985 1.00 98.31 96 MET A C 1
ATOM 786 O O . MET A 1 96 ? -11.548 -2.727 10.157 1.00 98.31 96 MET A O 1
ATOM 790 N N . ARG A 1 97 ? -12.122 -3.123 8.029 1.00 98.31 97 ARG A N 1
ATOM 791 C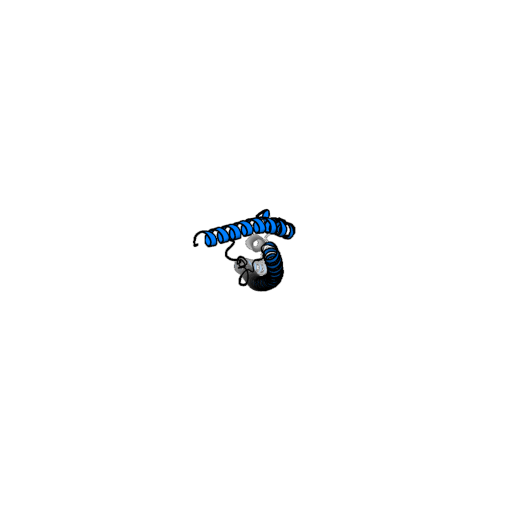 CA . ARG A 1 97 ? -13.562 -3.248 8.325 1.00 98.31 97 ARG A CA 1
ATOM 792 C C . ARG A 1 97 ? -13.858 -4.433 9.235 1.00 98.31 97 ARG A C 1
ATOM 794 O O . ARG A 1 97 ? -14.724 -4.337 10.100 1.00 98.31 97 ARG A O 1
ATOM 801 N N . HIS A 1 98 ? -13.156 -5.545 9.034 1.00 98.25 98 HIS A N 1
ATOM 802 C CA . HIS A 1 98 ? -13.303 -6.718 9.881 1.00 98.25 98 HIS A CA 1
ATOM 803 C C . HIS A 1 98 ? -12.837 -6.440 11.313 1.00 98.25 98 HIS A C 1
ATOM 805 O O . HIS A 1 98 ? -13.578 -6.727 12.248 1.00 98.25 98 HIS A O 1
ATOM 811 N N . GLN A 1 99 ? -11.661 -5.830 11.471 1.00 98.19 99 GLN A N 1
ATOM 812 C CA . GLN A 1 99 ? -11.126 -5.432 12.773 1.00 98.19 99 GLN A CA 1
ATOM 813 C C . GLN A 1 99 ? -12.055 -4.438 13.474 1.00 98.19 99 GLN A C 1
ATOM 815 O O . GLN A 1 99 ? -12.389 -4.644 14.633 1.00 98.19 99 GLN A O 1
ATOM 820 N N . LEU A 1 100 ? -12.558 -3.422 12.764 1.00 98.25 100 LEU A N 1
ATOM 821 C CA . LEU A 1 100 ? -13.512 -2.464 13.327 1.00 98.25 100 LEU A CA 1
ATOM 822 C C . LEU A 1 100 ? -14.777 -3.163 13.842 1.00 98.25 100 LEU A C 1
ATOM 824 O O . LEU A 1 100 ? -15.192 -2.924 14.968 1.00 98.25 100 LEU A O 1
ATOM 828 N N . SER A 1 101 ? -15.349 -4.075 13.053 1.00 98.06 101 SER A N 1
ATOM 829 C CA . SER A 1 101 ? -16.535 -4.831 13.466 1.00 98.06 101 SER A CA 1
ATOM 830 C C . SER A 1 101 ? -16.269 -5.743 14.669 1.00 98.06 101 SER A C 1
ATOM 832 O O . SER A 1 101 ? -17.164 -5.928 15.494 1.00 98.06 101 SER A O 1
ATOM 834 N N . GLN A 1 102 ? -15.071 -6.323 14.776 1.00 98.25 102 GLN A N 1
ATOM 835 C CA . GLN A 1 102 ? -14.679 -7.116 15.942 1.00 98.25 102 GLN A CA 1
ATOM 836 C C . GLN A 1 102 ? -14.539 -6.244 17.190 1.00 98.25 102 GLN A C 1
ATOM 838 O O . GLN A 1 102 ? -15.076 -6.600 18.235 1.00 98.25 102 GLN A O 1
ATOM 843 N N . GLU A 1 103 ? -13.877 -5.095 17.076 1.00 97.69 103 GLU A N 1
ATOM 844 C CA . GLU A 1 103 ? -13.721 -4.145 18.180 1.00 97.69 103 GLU A CA 1
ATOM 845 C C . GLU A 1 103 ? -15.071 -3.583 18.641 1.00 97.69 103 GLU A C 1
ATOM 847 O O . GLU A 1 103 ? -15.346 -3.547 19.837 1.00 97.69 103 GLU A O 1
ATOM 852 N N . GLU A 1 104 ? -15.965 -3.223 17.717 1.00 97.94 104 GLU A N 1
ATOM 853 C CA . GLU A 1 104 ? -17.328 -2.786 18.046 1.00 97.94 104 GLU A CA 1
ATOM 854 C C . GLU A 1 104 ? -18.111 -3.876 18.790 1.00 97.94 104 GLU A C 1
ATOM 856 O O . GLU A 1 104 ? -18.804 -3.591 19.771 1.00 97.94 104 GLU A O 1
ATOM 861 N N . TYR A 1 105 ? -17.974 -5.133 18.359 1.00 98.00 105 TYR A N 1
ATOM 862 C CA . TYR A 1 105 ? -18.592 -6.272 19.032 1.00 98.00 105 TYR A CA 1
ATOM 863 C C . TYR A 1 105 ? -18.031 -6.476 20.447 1.00 98.00 105 TYR A C 1
ATOM 865 O O . TYR A 1 105 ? -18.799 -6.656 21.394 1.00 98.00 105 TYR A O 1
ATOM 873 N N . HIS A 1 106 ? -16.707 -6.417 20.610 1.00 97.38 106 HIS A N 1
ATOM 874 C CA . HIS A 1 106 ? -16.061 -6.532 21.916 1.00 97.38 106 HIS A CA 1
ATOM 875 C C . HIS A 1 106 ? -16.455 -5.386 22.846 1.00 97.38 106 HIS A C 1
ATOM 877 O O . HIS A 1 106 ? -16.844 -5.639 23.984 1.00 97.38 106 HIS A O 1
ATOM 883 N N . HIS A 1 107 ? -16.465 -4.151 22.350 1.00 96.56 107 HIS A N 1
ATOM 884 C CA . HIS A 1 107 ? -16.909 -2.989 23.110 1.00 96.56 107 HIS A CA 1
ATOM 885 C C . HIS A 1 107 ? -18.363 -3.137 23.582 1.00 96.56 107 HIS A C 1
ATOM 887 O O . HIS A 1 107 ? -18.656 -2.913 24.756 1.00 96.56 107 HIS A O 1
ATOM 893 N N . ALA A 1 108 ? -19.277 -3.563 22.703 1.00 96.69 108 ALA A N 1
ATOM 894 C CA . ALA A 1 108 ? -20.668 -3.813 23.083 1.00 96.69 108 ALA A CA 1
ATOM 895 C C . ALA A 1 108 ? -20.774 -4.895 24.172 1.00 96.69 108 ALA A C 1
ATOM 897 O O . ALA A 1 108 ? -21.491 -4.726 25.160 1.00 96.69 108 ALA A O 1
ATOM 898 N N . GLN A 1 109 ? -20.002 -5.977 24.039 1.00 97.88 109 GLN A N 1
ATOM 899 C CA . GLN A 1 109 ? -19.958 -7.047 25.029 1.00 97.88 109 GLN A CA 1
ATOM 900 C C . GLN A 1 109 ? -19.430 -6.559 26.389 1.00 97.88 109 GLN A C 1
ATOM 902 O O . GLN A 1 109 ? -19.982 -6.914 27.434 1.00 97.88 109 GLN A O 1
ATOM 907 N N . GLU A 1 110 ? -18.369 -5.755 26.401 1.00 96.06 110 GLU A N 1
ATOM 908 C CA . GLU A 1 110 ? -17.807 -5.168 27.619 1.00 96.06 110 GLU A CA 1
ATOM 909 C C . GLU A 1 110 ? -18.781 -4.189 28.280 1.00 96.06 110 GLU A C 1
ATOM 911 O O . GLU A 1 110 ? -18.952 -4.211 29.503 1.00 96.06 110 GLU A O 1
ATOM 916 N N . GLN A 1 111 ? -19.475 -3.377 27.481 1.00 95.06 111 GLN A N 1
ATOM 917 C CA . GLN A 1 111 ? -20.493 -2.449 27.961 1.00 95.06 111 GLN A CA 1
ATOM 918 C C . GLN A 1 111 ? -21.658 -3.195 28.629 1.00 95.06 111 GLN A C 1
ATOM 920 O O . GLN A 1 111 ? -22.058 -2.842 29.743 1.00 95.06 111 GLN A O 1
ATOM 925 N N . ASP A 1 112 ? -22.141 -4.281 28.023 1.00 95.75 112 ASP A N 1
ATOM 926 C CA . ASP A 1 112 ? -23.191 -5.128 28.598 1.00 95.75 112 ASP A CA 1
ATOM 927 C C . ASP A 1 112 ? -22.753 -5.794 29.910 1.00 95.75 112 ASP A C 1
ATOM 929 O O . ASP A 1 112 ? -23.522 -5.871 30.882 1.00 95.75 112 ASP A O 1
ATOM 933 N N . GLN A 1 113 ? -21.502 -6.261 29.973 1.00 96.12 113 GLN A N 1
ATOM 934 C CA . GLN A 1 113 ? -20.926 -6.822 31.195 1.00 96.12 113 GLN A CA 1
ATOM 935 C C . GLN A 1 113 ? -20.838 -5.770 32.304 1.00 96.12 113 GLN A C 1
ATOM 937 O O . GLN A 1 113 ? -21.245 -6.037 33.442 1.00 96.12 113 GLN A O 1
ATOM 942 N N . LEU A 1 114 ? -20.355 -4.567 31.984 1.00 93.69 114 LEU A N 1
ATOM 943 C CA . LEU A 1 114 ? -20.266 -3.460 32.930 1.00 93.69 114 LEU A CA 1
ATOM 944 C C . LEU A 1 114 ? -21.650 -3.083 33.461 1.00 93.69 114 LEU A C 1
ATOM 946 O O . LEU A 1 114 ? -21.834 -2.944 34.674 1.00 93.69 114 LEU A O 1
ATOM 950 N N . ASP A 1 115 ? -22.643 -2.996 32.582 1.00 90.44 115 ASP A N 1
ATOM 951 C CA . ASP A 1 115 ? -24.018 -2.688 32.953 1.00 90.44 115 ASP A CA 1
ATOM 952 C C . ASP A 1 115 ? -24.637 -3.763 33.839 1.00 90.44 115 ASP A C 1
ATOM 954 O O . ASP A 1 115 ? -25.300 -3.448 34.833 1.00 90.44 115 ASP A O 1
ATOM 958 N N . SER A 1 116 ? -24.361 -5.035 33.557 1.00 93.75 116 SER A N 1
ATOM 959 C CA . SER A 1 116 ? -24.754 -6.141 34.428 1.00 93.75 116 SER A CA 1
ATOM 960 C C . SER A 1 116 ? -24.146 -6.006 35.828 1.00 93.75 116 SER A C 1
ATOM 962 O O . SER A 1 116 ? -24.859 -6.075 36.837 1.00 93.75 116 SER A O 1
ATOM 964 N N . VAL A 1 117 ? -22.842 -5.725 35.917 1.00 94.81 117 VAL A N 1
ATOM 965 C CA . VAL A 1 117 ? -22.147 -5.525 37.197 1.00 94.81 117 VAL A CA 1
ATOM 966 C C . VAL A 1 117 ? -22.701 -4.315 37.950 1.00 94.81 117 VAL A C 1
ATOM 968 O O . VAL A 1 117 ? -22.926 -4.403 39.162 1.00 94.81 117 VAL A O 1
ATOM 971 N N . MET A 1 118 ? -22.965 -3.204 37.261 1.00 87.75 118 MET A N 1
ATOM 972 C CA . MET A 1 118 ? -23.542 -2.002 37.861 1.00 87.75 118 MET A CA 1
ATOM 973 C C . MET A 1 118 ? -24.956 -2.255 38.386 1.00 87.75 118 MET A C 1
ATOM 975 O O . MET A 1 118 ? -25.234 -1.909 39.535 1.00 87.75 118 MET A O 1
ATOM 979 N N . ARG A 1 119 ? -25.817 -2.947 37.627 1.00 89.81 119 ARG A N 1
ATOM 980 C CA . ARG A 1 119 ? -27.152 -3.366 38.094 1.00 89.81 119 ARG A CA 1
ATOM 981 C C . ARG A 1 119 ? -27.064 -4.252 39.336 1.00 89.81 119 ARG A C 1
ATOM 983 O O . ARG A 1 119 ? -27.771 -4.020 40.317 1.00 89.81 119 ARG A O 1
ATOM 990 N N . MET A 1 120 ? -26.155 -5.230 39.347 1.00 91.75 120 MET A N 1
ATOM 991 C CA . MET A 1 120 ? -25.936 -6.088 40.518 1.00 91.75 120 MET A CA 1
ATOM 992 C C . MET A 1 120 ? -25.442 -5.309 41.743 1.00 91.75 120 MET A C 1
ATOM 994 O O . MET A 1 120 ? -25.809 -5.626 42.876 1.00 91.75 120 MET A O 1
ATOM 998 N N . ARG A 1 121 ? -24.572 -4.312 41.553 1.00 89.50 121 ARG A N 1
ATOM 999 C CA . ARG A 1 121 ? -24.098 -3.441 42.640 1.00 89.50 121 ARG A CA 1
ATOM 1000 C C . ARG A 1 121 ? -25.226 -2.553 43.163 1.00 89.50 121 ARG A C 1
ATOM 1002 O O . ARG A 1 121 ? -25.439 -2.548 44.373 1.00 89.50 121 ARG A O 1
ATOM 1009 N N . ARG A 1 122 ? -25.984 -1.902 42.275 1.00 87.38 122 ARG A N 1
ATOM 1010 C CA . ARG A 1 122 ? -27.141 -1.059 42.616 1.00 87.38 122 ARG A CA 1
ATOM 1011 C C . ARG A 1 122 ? -28.154 -1.832 43.464 1.00 87.38 122 ARG A C 1
ATOM 1013 O O . ARG A 1 122 ? -28.404 -1.455 44.604 1.00 87.38 122 ARG A O 1
ATOM 1020 N N . LYS A 1 123 ? -28.569 -3.015 43.000 1.00 88.12 123 LYS A N 1
ATOM 1021 C CA . LYS A 1 123 ? -29.510 -3.890 43.720 1.00 88.12 123 LYS A CA 1
ATOM 1022 C C . LYS A 1 123 ? -29.025 -4.299 45.116 1.00 88.12 123 LYS A C 1
ATOM 1024 O O . LYS A 1 123 ? -29.825 -4.488 46.029 1.00 88.12 123 LYS A O 1
ATOM 1029 N N . ARG A 1 124 ? -27.713 -4.482 45.307 1.00 89.19 124 ARG A N 1
ATOM 1030 C CA . ARG A 1 124 ? -27.143 -4.790 46.633 1.00 89.19 124 ARG A CA 1
ATOM 1031 C C . ARG A 1 124 ? -27.200 -3.589 47.572 1.00 89.19 124 ARG A C 1
ATOM 1033 O O . ARG A 1 124 ? -27.482 -3.771 48.755 1.00 89.19 124 ARG A O 1
ATOM 1040 N N . VAL A 1 125 ? -26.924 -2.392 47.060 1.00 87.56 125 VAL A N 1
ATOM 1041 C CA . VAL A 1 125 ? -26.992 -1.152 47.841 1.00 87.56 125 VAL A CA 1
ATOM 1042 C C . VAL A 1 125 ? -28.434 -0.849 48.231 1.00 87.56 125 VAL A C 1
ATOM 1044 O O . VAL A 1 125 ? -28.679 -0.644 49.414 1.00 87.56 125 VAL A O 1
ATOM 1047 N N . GLU A 1 126 ? -29.376 -0.930 47.289 1.00 85.19 126 GLU A N 1
ATOM 1048 C CA . GLU A 1 126 ? -30.814 -0.747 47.538 1.00 85.19 126 GLU A CA 1
ATOM 1049 C C . GLU A 1 126 ? -31.310 -1.666 48.657 1.00 85.19 126 GLU A C 1
ATOM 1051 O O . GLU A 1 126 ? -31.817 -1.187 49.663 1.00 85.19 126 GLU A O 1
ATOM 1056 N N . LYS A 1 127 ? -31.034 -2.974 48.576 1.00 86.69 127 LYS A N 1
ATOM 1057 C CA . LYS A 1 127 ? -31.424 -3.925 49.633 1.00 86.69 127 LYS A CA 1
ATOM 1058 C C . LYS A 1 127 ? -30.842 -3.588 51.006 1.00 86.69 127 LYS A C 1
ATOM 1060 O O . LYS A 1 127 ? -31.498 -3.763 52.031 1.00 86.69 127 LYS A O 1
ATOM 1065 N N . ARG A 1 128 ? -29.579 -3.157 51.055 1.00 87.75 128 ARG A N 1
ATOM 1066 C CA . ARG A 1 128 ? -28.925 -2.772 52.315 1.00 87.75 128 ARG A CA 1
ATOM 1067 C C . ARG A 1 128 ? -29.522 -1.480 52.872 1.00 87.75 128 ARG A C 1
ATOM 1069 O O . ARG A 1 128 ? -29.607 -1.322 54.088 1.00 87.75 128 ARG A O 1
ATOM 1076 N N . TRP A 1 129 ? -29.900 -0.567 51.989 1.00 85.12 129 TRP A N 1
ATOM 1077 C CA . TRP A 1 129 ? -30.551 0.687 52.324 1.00 85.12 129 TRP A CA 1
ATOM 1078 C C . TRP A 1 129 ? -31.955 0.448 52.880 1.00 85.12 129 TRP A C 1
ATOM 1080 O O . TRP A 1 129 ? -32.257 0.950 53.960 1.00 85.12 129 TRP A O 1
ATOM 1090 N N . ASP A 1 130 ? -32.739 -0.421 52.235 1.00 84.38 130 ASP A N 1
ATOM 1091 C CA . ASP A 1 130 ? -34.057 -0.866 52.706 1.00 84.38 130 ASP A CA 1
ATOM 1092 C C . ASP A 1 130 ? -33.987 -1.375 54.143 1.00 84.38 130 ASP A C 1
ATOM 1094 O O . ASP A 1 130 ? -34.753 -0.950 55.005 1.00 84.38 130 ASP A O 1
ATOM 1098 N N . LEU A 1 131 ? -33.016 -2.249 54.422 1.00 86.81 131 LEU A N 1
ATOM 1099 C CA . LEU A 1 131 ? -32.827 -2.811 55.753 1.00 86.81 131 LEU A CA 1
ATOM 1100 C C . LEU A 1 131 ? -32.499 -1.730 56.792 1.00 86.81 131 LEU A C 1
ATOM 1102 O O . LEU A 1 131 ? -33.027 -1.772 57.901 1.00 86.81 131 LEU A O 1
ATOM 1106 N N . ARG A 1 132 ? -31.647 -0.755 56.448 1.00 85.44 132 ARG A N 1
ATOM 1107 C CA . ARG A 1 132 ? -31.310 0.348 57.363 1.00 85.44 132 ARG A CA 1
ATOM 1108 C C . ARG A 1 132 ? -32.501 1.253 57.640 1.00 85.44 132 ARG A C 1
ATOM 1110 O O . ARG A 1 132 ? -32.683 1.646 58.788 1.00 85.44 132 ARG A O 1
ATOM 1117 N N . TYR A 1 133 ? -33.309 1.551 56.626 1.00 83.62 133 TYR A N 1
ATOM 1118 C CA . TYR A 1 133 ? -34.567 2.275 56.799 1.00 83.62 133 TYR A CA 1
ATOM 1119 C C . TYR A 1 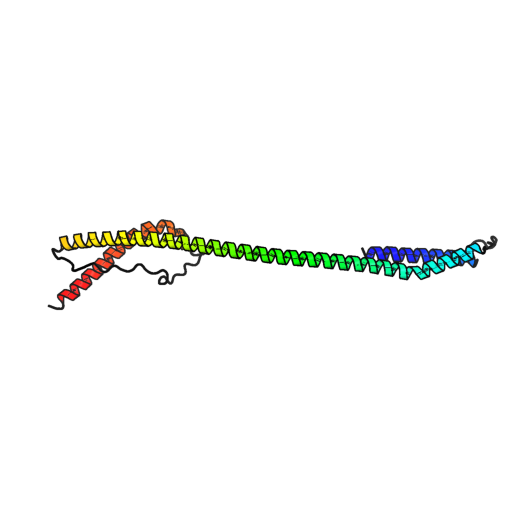133 ? -35.502 1.551 57.762 1.00 83.62 133 TYR A C 1
ATOM 1121 O O . TYR A 1 133 ? -36.071 2.167 58.658 1.00 83.62 133 TYR A O 1
ATOM 1129 N N . GLU A 1 134 ? -35.600 0.233 57.612 1.00 84.69 134 GLU A N 1
ATOM 1130 C CA . GLU A 1 134 ? -36.424 -0.626 58.457 1.00 84.69 134 GLU A CA 1
ATOM 1131 C C . GLU A 1 134 ? -35.956 -0.680 59.910 1.00 84.69 134 GLU A C 1
ATOM 1133 O O . GLU A 1 134 ? -36.783 -0.633 60.823 1.00 84.69 134 GLU A O 1
ATOM 1138 N N . MET A 1 135 ? -34.644 -0.735 60.140 1.00 86.62 135 MET A N 1
ATOM 1139 C CA . MET A 1 135 ? -34.069 -0.630 61.482 1.00 86.62 135 MET A CA 1
ATOM 1140 C C . MET A 1 135 ? -34.330 0.749 62.090 1.00 86.62 135 MET A C 1
ATOM 1142 O O . MET A 1 135 ? -34.822 0.842 63.210 1.00 86.62 135 MET A O 1
ATOM 1146 N N . TRP A 1 136 ? -34.072 1.812 61.328 1.00 83.94 136 TRP A N 1
ATOM 1147 C CA . TRP A 1 136 ? -34.262 3.181 61.793 1.00 83.94 136 TRP A CA 1
ATOM 1148 C C . TRP A 1 136 ? -35.723 3.490 62.128 1.00 83.94 136 TRP A C 1
ATOM 1150 O O . TRP A 1 136 ? -35.992 4.096 63.162 1.00 83.94 136 TRP A O 1
ATOM 1160 N N . ARG A 1 137 ? -36.673 3.032 61.302 1.00 82.75 137 ARG A N 1
ATOM 1161 C CA . ARG A 1 137 ? -38.108 3.158 61.583 1.00 82.75 137 ARG A CA 1
ATOM 1162 C C . ARG A 1 137 ? -38.441 2.540 62.939 1.00 82.75 137 ARG A C 1
ATOM 1164 O O . ARG A 1 137 ? -39.036 3.216 63.767 1.00 82.75 137 ARG A O 1
ATOM 1171 N N . LYS A 1 138 ? -38.000 1.302 63.190 1.00 85.25 138 LYS A N 1
ATOM 1172 C CA . LYS A 1 138 ? -38.236 0.616 64.471 1.00 85.25 138 LYS A CA 1
ATOM 1173 C C . LYS A 1 138 ? -37.610 1.356 65.655 1.00 85.25 138 LYS A C 1
ATOM 1175 O O . LYS A 1 138 ? -38.242 1.473 66.702 1.00 85.25 138 LYS A O 1
ATOM 1180 N N . ASP A 1 139 ? -36.390 1.866 65.495 1.00 86.38 139 ASP A N 1
ATOM 1181 C CA . ASP A 1 139 ? -35.711 2.643 66.538 1.00 86.38 139 ASP A CA 1
ATOM 1182 C C . ASP A 1 139 ? -36.440 3.963 66.831 1.00 86.38 139 ASP A C 1
ATOM 1184 O O . ASP A 1 139 ? -36.551 4.367 67.988 1.00 86.38 139 ASP A O 1
ATOM 1188 N N . TRP A 1 140 ? -36.971 4.620 65.797 1.00 84.25 140 TRP A N 1
ATOM 1189 C CA . TRP A 1 140 ? -37.751 5.849 65.922 1.00 84.25 140 TRP A CA 1
ATOM 1190 C C . TRP A 1 140 ? -39.104 5.606 66.602 1.00 84.25 140 TRP A C 1
ATOM 1192 O O . TRP A 1 140 ? -39.445 6.327 67.540 1.00 84.25 140 TRP A O 1
ATOM 1202 N N . GLU A 1 141 ? -39.840 4.566 66.191 1.00 86.00 141 GLU A N 1
ATOM 1203 C CA . GLU A 1 141 ? -41.132 4.195 66.791 1.00 86.00 141 GLU A CA 1
ATOM 1204 C C . GLU A 1 141 ? -40.977 3.886 68.284 1.00 86.00 141 GLU A C 1
ATOM 1206 O O . GLU A 1 141 ? -41.773 4.342 69.104 1.00 86.00 141 GLU A O 1
ATOM 1211 N N . LYS A 1 142 ? -39.889 3.196 68.653 1.00 86.75 142 LYS A N 1
ATOM 1212 C CA . LYS A 1 142 ? -39.543 2.902 70.049 1.00 86.75 142 LYS A CA 1
ATOM 1213 C C . LYS A 1 142 ? -39.223 4.154 70.873 1.00 86.75 142 LYS A C 1
ATOM 1215 O O . LYS A 1 142 ? -39.463 4.162 72.072 1.00 86.75 142 LYS A O 1
ATOM 1220 N N . GLN A 1 143 ? -38.642 5.195 70.275 1.00 84.94 143 GLN A N 1
ATOM 1221 C CA . GLN A 1 143 ? -38.303 6.435 70.991 1.00 84.94 143 GLN A CA 1
ATOM 1222 C C . GLN A 1 143 ? -39.495 7.375 71.178 1.00 84.94 143 GLN A C 1
ATOM 1224 O O . GLN A 1 143 ? -39.468 8.222 72.070 1.00 84.94 143 GLN A O 1
ATOM 1229 N N . LYS A 1 144 ? -40.494 7.295 70.295 1.00 81.94 144 LYS A N 1
ATOM 1230 C CA . LYS A 1 144 ? -41.634 8.219 70.265 1.00 81.94 144 LYS A CA 1
ATOM 1231 C C . LYS A 1 144 ? -42.938 7.604 70.765 1.00 81.94 144 LYS A C 1
ATOM 1233 O O . LYS A 1 144 ? -43.922 8.335 70.823 1.00 81.94 144 LYS A O 1
ATOM 1238 N N . ASP A 1 145 ? -42.942 6.312 71.106 1.00 79.94 145 ASP A N 1
ATOM 1239 C CA . ASP A 1 145 ? -44.134 5.524 71.461 1.00 79.94 145 ASP A CA 1
ATOM 1240 C C . ASP A 1 145 ? -45.284 5.715 70.450 1.00 79.94 145 ASP A C 1
ATOM 1242 O O . ASP A 1 145 ? -46.467 5.722 70.786 1.00 79.94 145 ASP A O 1
ATOM 1246 N N . GLN A 1 146 ? -44.922 5.899 69.178 1.00 78.38 146 GLN A N 1
ATOM 1247 C CA . GLN A 1 146 ? -45.836 6.132 68.064 1.00 78.38 146 GLN A CA 1
ATOM 1248 C C . GLN A 1 146 ? -45.438 5.226 66.908 1.00 78.38 146 GLN A C 1
ATOM 1250 O O . GLN A 1 146 ? -44.271 5.203 66.522 1.00 78.38 146 GLN A O 1
ATOM 1255 N N . SER A 1 147 ? -46.405 4.502 66.338 1.00 75.06 147 SER A N 1
ATOM 1256 C CA . SER A 1 147 ? -46.168 3.698 65.138 1.00 75.06 147 SER A CA 1
ATOM 1257 C C . SER A 1 147 ? -46.402 4.529 63.879 1.00 75.06 147 SER A C 1
ATOM 1259 O O . SER A 1 147 ? -47.405 5.238 63.767 1.00 75.06 147 SER A O 1
ATOM 1261 N N . LEU A 1 148 ? -45.470 4.441 62.932 1.00 73.00 148 LEU A N 1
ATOM 1262 C CA . LEU A 1 148 ? -45.591 5.066 61.622 1.00 73.00 148 LEU A CA 1
ATOM 1263 C C . LEU A 1 148 ? -46.414 4.152 60.702 1.00 73.00 148 LEU A C 1
ATOM 1265 O O . LEU A 1 148 ? -46.038 2.996 60.493 1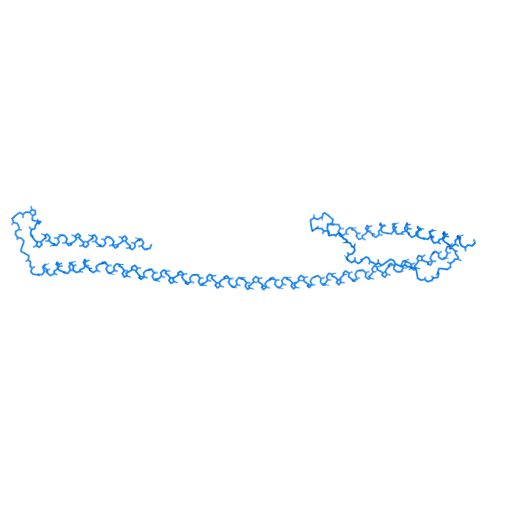.00 73.00 148 LEU A O 1
ATOM 1269 N N . PRO A 1 149 ? -47.510 4.643 60.098 1.00 67.81 149 PRO A N 1
ATOM 1270 C CA . PRO A 1 149 ? -48.287 3.833 59.175 1.00 67.81 149 PRO A CA 1
ATOM 1271 C C . PRO A 1 149 ? -47.513 3.623 57.865 1.00 67.81 149 PRO A C 1
ATOM 1273 O O . PRO A 1 149 ? -47.283 4.554 57.095 1.00 67.81 149 PRO A O 1
ATOM 1276 N N . GLY A 1 150 ? -47.151 2.370 57.590 1.00 71.44 150 GLY A N 1
ATOM 1277 C CA . GLY A 1 150 ? -46.631 1.937 56.291 1.00 71.44 150 GLY A CA 1
ATOM 1278 C C . GLY A 1 150 ? -45.108 1.976 56.134 1.00 71.44 150 GLY A C 1
ATOM 1279 O O . GLY A 1 150 ? -44.337 2.071 57.092 1.00 71.44 150 GLY A O 1
ATOM 1280 N N . ARG A 1 151 ? -44.659 1.802 54.885 1.00 68.38 151 ARG A N 1
ATOM 1281 C CA . ARG A 1 151 ? -43.241 1.848 54.504 1.00 68.38 151 ARG A CA 1
ATOM 1282 C C . ARG A 1 151 ? -42.825 3.307 54.331 1.00 68.38 151 ARG A C 1
ATOM 1284 O O . ARG A 1 151 ? -43.515 4.057 53.645 1.00 68.38 151 ARG A O 1
ATOM 1291 N N . VAL A 1 152 ? -41.695 3.698 54.921 1.00 69.50 152 VAL A N 1
ATOM 1292 C CA . VAL A 1 152 ? -41.144 5.046 54.721 1.00 69.50 152 VAL A CA 1
ATOM 1293 C C . VAL A 1 152 ? -40.851 5.235 53.225 1.00 69.50 152 VAL A C 1
ATOM 1295 O O . VAL A 1 152 ? -40.226 4.349 52.634 1.00 69.50 152 VAL A O 1
ATOM 1298 N N . PRO A 1 153 ? -41.288 6.346 52.598 1.00 67.75 153 PRO A N 1
ATOM 1299 C CA . PRO A 1 153 ? -40.992 6.620 51.199 1.00 67.75 153 PRO A CA 1
ATOM 1300 C C . PRO A 1 153 ? -39.483 6.606 50.975 1.00 67.75 153 PRO A C 1
ATOM 1302 O O . PRO A 1 153 ? -38.736 7.361 51.604 1.00 67.75 153 PRO A O 1
ATOM 1305 N N . GLN A 1 154 ? -39.043 5.718 50.095 1.00 65.38 154 GLN A N 1
ATOM 1306 C CA . GLN A 1 154 ? -37.649 5.613 49.711 1.00 65.38 154 GLN A CA 1
ATOM 1307 C C . GLN A 1 154 ? -37.417 6.463 48.470 1.00 65.38 154 GLN A C 1
ATOM 1309 O O . GLN A 1 154 ? -38.227 6.449 47.547 1.00 65.38 154 GLN A O 1
ATOM 1314 N N . GLU A 1 155 ? -36.322 7.213 48.470 1.00 69.94 155 GLU A N 1
ATOM 1315 C CA . GLU A 1 155 ? -35.885 7.969 47.301 1.00 69.94 155 GLU A CA 1
ATOM 1316 C C . GLU A 1 155 ? -35.409 6.985 46.224 1.00 69.94 155 GLU A C 1
ATOM 1318 O O . GLU A 1 155 ? -34.664 6.046 46.525 1.00 69.94 155 GLU A O 1
ATOM 1323 N N . GLU A 1 156 ? -35.894 7.158 44.995 1.00 69.00 156 GLU A N 1
ATOM 1324 C CA . GLU A 1 156 ? -35.514 6.314 43.865 1.00 69.00 156 GLU A CA 1
ATOM 1325 C C . GLU A 1 156 ? -34.041 6.544 43.516 1.00 69.00 156 GLU A C 1
ATOM 1327 O O . GLU A 1 156 ? -33.517 7.656 43.638 1.00 69.00 156 GLU A O 1
ATOM 1332 N N . TRP A 1 157 ? -33.339 5.472 43.139 1.00 69.75 157 TRP A N 1
ATOM 1333 C CA . TRP A 1 157 ? -31.948 5.598 42.725 1.00 69.75 157 TRP A CA 1
ATOM 1334 C C . TRP A 1 157 ? -31.896 6.452 41.452 1.00 69.75 157 TRP A C 1
ATOM 1336 O O . TRP A 1 157 ? -32.624 6.135 40.515 1.00 69.75 157 TRP A O 1
ATOM 1346 N N . PRO A 1 158 ? -31.045 7.492 41.374 1.00 70.12 158 PRO A N 1
ATOM 1347 C CA . PRO A 1 158 ? -31.005 8.360 40.206 1.00 70.12 158 PRO A CA 1
ATOM 1348 C C . PRO A 1 158 ? -30.680 7.535 38.962 1.00 70.12 158 PRO A C 1
ATOM 1350 O O . PRO A 1 158 ? -29.687 6.787 38.932 1.00 70.12 158 PRO A O 1
ATOM 1353 N N . ASP A 1 159 ? -31.535 7.643 37.951 1.00 64.19 159 ASP A N 1
ATOM 1354 C CA . ASP A 1 159 ? -31.288 6.978 36.686 1.00 64.19 159 ASP A CA 1
ATOM 1355 C C . ASP A 1 159 ? -30.110 7.617 35.963 1.00 64.19 159 ASP A C 1
ATOM 1357 O O . ASP A 1 159 ? -29.720 8.759 36.216 1.00 64.19 159 ASP A O 1
ATOM 1361 N N . LYS A 1 160 ? -29.473 6.819 35.101 1.00 59.66 160 LYS A N 1
ATOM 1362 C CA . LYS A 1 160 ? -28.211 7.196 34.450 1.00 59.66 160 LYS A CA 1
ATOM 1363 C C . LYS A 1 160 ? -28.328 8.494 33.633 1.00 59.66 160 LYS A C 1
ATOM 1365 O O . LYS A 1 160 ? -27.309 9.141 33.410 1.00 59.66 160 LYS A O 1
ATOM 1370 N N . ASP A 1 161 ? -29.547 8.873 33.258 1.00 53.91 161 ASP A N 1
ATOM 1371 C CA . ASP A 1 161 ? -29.843 9.998 32.373 1.00 53.91 161 ASP A CA 1
ATOM 1372 C C . ASP A 1 161 ? -30.002 11.342 33.113 1.00 53.91 161 ASP A C 1
ATOM 1374 O O . ASP A 1 161 ? -29.862 12.394 32.492 1.00 53.91 161 ASP A O 1
ATOM 1378 N N . ASP A 1 162 ? -30.211 11.341 34.437 1.00 45.81 162 ASP A N 1
ATOM 1379 C CA . ASP A 1 162 ? -30.464 12.571 35.214 1.00 45.81 162 ASP A CA 1
ATOM 1380 C C . ASP A 1 162 ? -29.189 13.262 35.722 1.00 45.81 162 ASP A C 1
ATOM 1382 O O . ASP A 1 162 ? -29.192 14.437 36.105 1.00 45.81 162 ASP A O 1
ATOM 1386 N N . THR A 1 163 ? -28.048 12.577 35.692 1.00 51.88 163 THR A N 1
ATOM 1387 C CA . THR A 1 163 ? -26.753 13.232 35.882 1.00 51.88 163 THR A CA 1
ATOM 1388 C C . THR A 1 163 ? -26.284 13.810 34.556 1.00 51.88 163 THR A C 1
ATOM 1390 O O . THR A 1 163 ? -25.457 13.215 33.874 1.00 51.88 163 THR A O 1
ATOM 1393 N N . GLY A 1 164 ? -26.748 15.019 34.227 1.00 45.69 164 GLY A N 1
ATOM 1394 C CA . GLY A 1 164 ? -26.268 15.850 33.107 1.00 45.69 164 GLY A CA 1
ATOM 1395 C C . GLY A 1 164 ? -24.779 16.245 33.167 1.00 45.69 164 GLY A C 1
ATOM 1396 O O . GLY A 1 164 ? -24.361 17.221 32.549 1.00 45.69 164 GLY A O 1
ATOM 1397 N N . TYR A 1 165 ? -23.959 15.505 33.911 1.00 51.72 165 TYR A N 1
ATOM 1398 C CA . TYR A 1 165 ? -22.516 15.646 33.950 1.00 51.72 165 TYR A CA 1
ATOM 1399 C C . TYR A 1 165 ? -21.906 14.610 33.012 1.00 51.72 165 TYR A C 1
ATOM 1401 O O . TYR A 1 165 ? -21.541 13.507 33.418 1.00 51.72 165 TYR A O 1
ATOM 1409 N N . LEU A 1 166 ? -21.754 14.999 31.745 1.00 51.19 166 LEU A N 1
ATOM 1410 C CA . LEU A 1 166 ? -20.769 14.396 30.855 1.00 51.19 166 LEU A CA 1
ATOM 1411 C C . LEU A 1 166 ? -19.392 14.622 31.504 1.00 51.19 166 LEU A C 1
ATOM 1413 O O . LEU A 1 166 ? -18.764 15.668 31.327 1.00 51.19 166 LEU A O 1
ATOM 1417 N N . ILE A 1 167 ? -18.931 13.690 32.339 1.00 52.50 167 ILE A N 1
ATOM 1418 C CA . ILE A 1 167 ? -17.563 13.741 32.853 1.00 52.50 167 ILE A CA 1
ATOM 1419 C C . ILE A 1 167 ? -16.667 13.385 31.669 1.00 52.50 167 ILE A C 1
ATOM 1421 O O . ILE A 1 167 ? -16.461 12.218 31.350 1.00 52.50 167 ILE A O 1
ATOM 1425 N N . HIS A 1 168 ? -16.191 14.423 30.982 1.00 48.16 168 HIS A N 1
ATOM 1426 C CA . HIS A 1 168 ? -15.253 14.317 29.874 1.00 48.16 168 HIS A CA 1
ATOM 1427 C C . HIS A 1 168 ? -14.051 13.462 30.303 1.00 48.16 168 HIS A C 1
ATOM 1429 O O . HIS A 1 168 ? -13.551 13.620 31.419 1.00 48.16 168 HIS A O 1
ATOM 1435 N N . SER A 1 169 ? -13.577 12.569 29.430 1.00 56.72 169 SER A N 1
ATOM 1436 C CA . SER A 1 169 ? -12.537 11.563 29.725 1.00 56.72 169 SER A CA 1
ATOM 1437 C C . SER A 1 169 ? -11.201 12.143 30.213 1.00 56.72 169 SER A C 1
ATOM 1439 O O . SER A 1 169 ? -10.367 11.419 30.747 1.00 56.72 169 SER A O 1
ATOM 1441 N N . THR A 1 170 ? -11.005 13.456 30.077 1.00 55.44 170 THR A N 1
ATOM 1442 C CA . THR A 1 170 ? -9.839 14.204 30.571 1.00 55.44 170 THR A CA 1
ATOM 1443 C C . THR A 1 170 ? -10.039 14.834 31.955 1.00 55.44 170 THR A C 1
ATOM 1445 O O . THR A 1 170 ? -9.148 15.520 32.454 1.00 55.44 170 THR A O 1
ATOM 1448 N N . SER A 1 171 ? -11.198 14.646 32.588 1.00 54.41 171 SER A N 1
ATOM 1449 C CA . SER A 1 171 ? -11.479 15.210 33.905 1.00 54.41 171 SER A CA 1
ATOM 1450 C C . SER A 1 171 ? -10.684 14.486 34.991 1.00 54.41 171 SER A C 1
ATOM 1452 O O . SER A 1 171 ? -10.762 13.264 35.136 1.00 54.41 171 SER A O 1
ATOM 1454 N N . ALA A 1 172 ? -9.984 15.259 35.825 1.00 55.75 172 ALA A N 1
ATOM 1455 C CA . ALA A 1 172 ? -9.233 14.783 36.992 1.00 55.75 172 ALA A CA 1
ATOM 1456 C C . ALA A 1 172 ? -10.090 13.974 37.993 1.00 55.75 172 ALA A C 1
ATOM 1458 O O . ALA A 1 172 ? -9.556 13.246 38.829 1.00 55.75 172 ALA A O 1
ATOM 1459 N N . MET A 1 173 ? -11.421 14.053 37.883 1.00 45.22 173 MET A N 1
ATOM 1460 C CA . MET A 1 173 ? -12.371 13.280 38.685 1.00 45.22 173 MET A CA 1
ATOM 1461 C C . MET A 1 173 ? -12.437 11.788 38.316 1.00 45.22 173 MET A C 1
ATOM 1463 O O . MET A 1 173 ? -12.889 10.993 39.138 1.00 45.22 173 MET A O 1
ATOM 1467 N N . ALA A 1 174 ? -11.943 11.374 37.141 1.00 53.28 174 ALA A N 1
ATOM 1468 C CA . ALA A 1 174 ? -11.925 9.964 36.727 1.00 53.28 174 ALA A CA 1
ATOM 1469 C C . ALA A 1 174 ? -11.036 9.078 37.628 1.00 53.28 174 ALA A C 1
ATOM 1471 O O . ALA A 1 174 ? -11.284 7.880 37.779 1.00 53.28 174 ALA A O 1
ATOM 1472 N N . VAL A 1 175 ? -10.036 9.680 38.281 1.00 54.94 175 VAL A N 1
ATOM 1473 C CA . VAL A 1 175 ? -9.062 9.002 39.154 1.00 54.94 175 VAL A CA 1
ATOM 1474 C C . VAL A 1 175 ? -9.661 8.635 40.524 1.00 54.94 175 VAL A C 1
ATOM 1476 O O . VAL A 1 175 ? -9.182 7.718 41.187 1.00 54.94 175 VAL A O 1
ATOM 1479 N N . TYR A 1 176 ? -10.755 9.277 40.949 1.00 53.53 176 TYR A N 1
ATOM 1480 C CA . TYR A 1 176 ? -11.306 9.118 42.305 1.00 53.53 176 TYR A CA 1
ATOM 1481 C C . TYR A 1 176 ? -12.315 7.969 42.476 1.00 53.53 176 TYR A C 1
ATOM 1483 O O . TYR A 1 176 ? -12.866 7.783 43.566 1.00 53.53 176 TYR A O 1
ATOM 1491 N N . ASN A 1 177 ? -12.531 7.146 41.447 1.00 52.41 177 ASN A N 1
ATOM 1492 C CA . ASN A 1 177 ? -13.550 6.090 41.459 1.00 52.41 177 ASN A CA 1
ATOM 1493 C C . ASN A 1 177 ? -13.319 4.959 42.488 1.00 52.41 177 ASN A C 1
ATOM 1495 O O . ASN A 1 177 ? -14.262 4.233 42.797 1.00 52.41 177 ASN A O 1
ATOM 1499 N N . SER A 1 178 ? -12.124 4.817 43.075 1.00 45.25 178 SER A N 1
ATOM 1500 C CA . SER A 1 178 ? -11.869 3.851 44.163 1.00 45.25 178 SER A CA 1
ATOM 1501 C C . SER A 1 178 ? -12.015 4.443 45.574 1.00 45.25 178 SER A C 1
ATOM 1503 O O . SER A 1 178 ? -12.334 3.715 46.513 1.00 45.25 178 SER A O 1
ATOM 1505 N N . ALA A 1 179 ? -11.827 5.757 45.739 1.00 42.00 179 ALA A N 1
ATOM 1506 C CA . ALA A 1 179 ? -11.891 6.436 47.038 1.00 42.00 179 ALA A CA 1
ATOM 1507 C C . ALA A 1 179 ? -13.307 6.938 47.378 1.00 42.00 179 ALA A C 1
ATOM 1509 O O . ALA A 1 179 ? -13.690 7.031 48.548 1.00 42.00 179 ALA A O 1
ATOM 1510 N N . LEU A 1 180 ? -14.118 7.219 46.353 1.00 46.94 180 LEU A N 1
ATOM 1511 C CA . LEU A 1 180 ? -15.463 7.765 46.517 1.00 46.94 180 LEU A CA 1
ATOM 1512 C C . LEU A 1 180 ? -16.468 6.763 47.097 1.00 46.94 180 LEU A C 1
ATOM 1514 O O . LEU A 1 180 ? -17.414 7.193 47.740 1.00 46.94 180 LEU A O 1
ATOM 1518 N N . THR A 1 181 ? -16.281 5.446 46.974 1.00 49.00 181 THR A N 1
ATOM 1519 C CA . THR A 1 181 ? -17.258 4.479 47.516 1.00 49.00 181 THR A CA 1
ATOM 1520 C C . THR A 1 181 ? -17.344 4.480 49.042 1.00 49.00 181 THR A C 1
ATOM 1522 O O . THR A 1 181 ? -18.416 4.227 49.586 1.00 49.00 181 THR A O 1
ATOM 1525 N N . SER A 1 182 ? -16.250 4.791 49.742 1.00 41.62 182 SER A N 1
ATOM 1526 C CA . SER A 1 182 ? -16.252 4.891 51.209 1.00 41.62 182 SER A CA 1
ATOM 1527 C C . SER A 1 182 ? -16.623 6.298 51.675 1.00 41.62 182 SER A C 1
ATOM 1529 O O . SER A 1 182 ? -17.446 6.443 52.578 1.00 41.62 182 SER A O 1
ATOM 1531 N N . LEU A 1 183 ? -16.108 7.334 51.001 1.00 41.66 183 LEU A N 1
ATOM 1532 C CA . LEU A 1 183 ? -16.385 8.725 51.361 1.00 41.66 183 LEU A CA 1
ATOM 1533 C C . LEU A 1 183 ? -17.830 9.144 51.028 1.00 41.66 183 LEU A C 1
ATOM 1535 O O . LEU A 1 183 ? -18.462 9.828 51.826 1.00 41.66 183 LEU A O 1
ATOM 1539 N N . LEU A 1 184 ? -18.399 8.690 49.902 1.00 50.12 184 LEU A N 1
ATOM 1540 C CA . LEU A 1 184 ? -19.813 8.921 49.565 1.00 50.12 184 LEU A CA 1
ATOM 1541 C C . LEU A 1 184 ? -20.755 8.147 50.487 1.00 50.12 184 LEU A C 1
ATOM 1543 O O . LEU A 1 184 ? -21.855 8.624 50.745 1.00 50.12 184 LEU A O 1
ATOM 1547 N N . MET A 1 185 ? -20.346 6.990 51.023 1.00 48.28 185 MET A N 1
ATOM 1548 C CA . MET A 1 185 ? -21.155 6.297 52.027 1.00 48.28 185 MET A CA 1
ATOM 1549 C C . MET A 1 185 ? -21.211 7.076 53.347 1.00 48.28 185 MET A C 1
ATOM 1551 O O . MET A 1 185 ? -22.289 7.176 53.921 1.00 48.28 185 MET A O 1
ATOM 1555 N N . GLU A 1 186 ? -20.107 7.666 53.814 1.00 43.28 186 GLU A N 1
ATOM 1556 C CA . GLU A 1 186 ? -20.091 8.461 55.055 1.00 43.28 186 GLU A CA 1
ATOM 1557 C C . GLU A 1 186 ? -20.705 9.857 54.902 1.00 43.28 186 GLU A C 1
ATOM 1559 O O . GLU A 1 186 ? -21.501 10.284 55.743 1.00 43.28 186 GLU A O 1
ATOM 1564 N N . VAL A 1 187 ? -20.367 10.575 53.829 1.00 50.88 187 VAL A N 1
ATOM 1565 C CA . VAL A 1 187 ? -20.926 11.907 53.549 1.00 50.88 187 VAL A CA 1
ATOM 1566 C C . VAL A 1 187 ? -22.402 11.789 53.177 1.00 50.88 187 VAL A C 1
ATOM 1568 O O . VAL A 1 187 ? -23.218 12.573 53.663 1.00 50.88 187 VAL A O 1
ATOM 1571 N N . GLY A 1 188 ? -22.764 10.758 52.407 1.00 51.00 188 GLY A N 1
ATOM 1572 C CA . GLY A 1 188 ? -24.150 10.392 52.137 1.00 51.00 188 GLY A CA 1
ATOM 1573 C C . GLY A 1 188 ? -24.915 10.109 53.424 1.00 51.00 188 GLY A C 1
ATOM 1574 O O . GLY A 1 188 ? -25.971 10.692 53.616 1.00 51.00 188 GLY A O 1
ATOM 1575 N N . HIS A 1 189 ? -24.361 9.323 54.356 1.00 50.03 189 HIS A N 1
ATOM 1576 C CA . HIS A 1 189 ? -24.996 9.030 55.649 1.00 50.03 189 HIS A CA 1
ATOM 1577 C C . HIS A 1 189 ? -25.270 10.292 56.483 1.00 50.03 189 HIS A C 1
ATOM 1579 O O . HIS A 1 189 ? -26.363 10.448 57.024 1.00 50.03 189 HIS A O 1
ATOM 1585 N N . LYS A 1 190 ? -24.313 11.227 56.556 1.00 50.88 190 LYS A N 1
ATOM 1586 C CA . LYS A 1 190 ? -24.473 12.474 57.324 1.00 50.88 190 LYS A CA 1
ATOM 1587 C C . LYS A 1 190 ? -25.448 13.457 56.672 1.00 50.88 190 LYS A C 1
ATOM 1589 O O . LYS A 1 190 ? -26.283 14.028 57.374 1.00 50.88 190 LYS A O 1
ATOM 1594 N N . ALA A 1 191 ? -25.371 13.642 55.351 1.00 51.16 191 ALA A N 1
ATOM 1595 C CA . ALA A 1 191 ? -26.294 14.495 54.592 1.00 51.16 191 ALA A CA 1
ATOM 1596 C C . ALA A 1 191 ? -27.730 13.934 54.594 1.00 51.16 191 ALA A C 1
ATOM 1598 O O . ALA A 1 191 ? -28.714 14.675 54.588 1.00 51.16 191 ALA A O 1
ATOM 1599 N N . PHE A 1 192 ? -27.845 12.610 54.649 1.00 51.41 192 PHE A N 1
ATOM 1600 C CA . PHE A 1 192 ? -29.092 11.872 54.756 1.00 51.41 192 PHE A CA 1
ATOM 1601 C C . PHE A 1 192 ? -29.742 12.001 56.140 1.00 51.41 192 PHE A C 1
ATOM 1603 O O . PHE A 1 192 ? -30.919 12.346 56.222 1.00 51.41 192 PHE A O 1
ATOM 1610 N N . GLU A 1 193 ? -28.982 11.838 57.229 1.00 53.41 193 GLU A N 1
ATOM 1611 C CA . GLU A 1 193 ? -29.482 12.082 58.592 1.00 53.41 193 GLU A CA 1
ATOM 1612 C C . GLU A 1 193 ? -30.002 13.516 58.766 1.00 53.41 193 GLU A C 1
ATOM 1614 O O . GLU A 1 193 ? -31.034 13.736 59.404 1.00 53.41 193 GLU A O 1
ATOM 1619 N N . THR A 1 194 ? -29.329 14.501 58.164 1.00 60.12 194 THR A N 1
ATOM 1620 C CA . THR A 1 194 ? -29.770 15.905 58.209 1.00 60.12 194 THR A CA 1
ATOM 1621 C C . THR A 1 194 ? -31.021 16.153 57.366 1.00 60.12 194 THR A C 1
ATOM 1623 O O . THR A 1 194 ? -31.944 16.816 57.841 1.00 60.12 194 THR A O 1
ATOM 1626 N N . ARG A 1 195 ? -31.114 15.590 56.153 1.00 54.94 195 ARG A N 1
ATOM 1627 C CA . ARG A 1 195 ? -32.300 15.744 55.286 1.00 54.94 195 ARG A CA 1
ATOM 1628 C C . ARG A 1 195 ? -33.529 14.992 55.797 1.00 54.94 195 ARG A C 1
ATOM 1630 O O . ARG A 1 195 ? -34.641 15.495 55.647 1.00 54.94 195 ARG A O 1
ATOM 1637 N N . ILE A 1 196 ? -33.355 13.840 56.444 1.00 53.53 196 ILE A N 1
ATOM 1638 C CA . ILE A 1 196 ? -34.460 13.114 57.086 1.00 53.53 196 ILE A CA 1
ATOM 1639 C C . ILE A 1 196 ? -34.947 13.841 58.333 1.00 53.53 196 ILE A C 1
ATOM 1641 O O . ILE A 1 196 ? -36.155 14.015 58.485 1.00 53.53 196 ILE A O 1
ATOM 1645 N N . ARG A 1 197 ? -34.042 14.347 59.183 1.00 57.25 197 ARG A N 1
ATOM 1646 C CA . ARG A 1 197 ? -34.438 15.212 60.307 1.00 57.25 197 ARG A CA 1
ATOM 1647 C C . ARG A 1 197 ? -35.252 16.412 59.820 1.00 57.25 197 ARG A C 1
ATOM 1649 O O . ARG A 1 197 ? -36.285 16.710 60.410 1.00 57.25 197 ARG A O 1
ATOM 1656 N N . ALA A 1 198 ? -34.850 17.034 58.711 1.00 60.34 198 ALA A N 1
ATOM 1657 C CA . ALA A 1 198 ? -35.600 18.130 58.102 1.00 60.34 198 ALA A CA 1
ATOM 1658 C C . ALA A 1 198 ? -36.994 17.701 57.592 1.00 60.34 198 ALA A C 1
ATOM 1660 O O . ALA A 1 198 ? -37.977 18.377 57.886 1.00 60.34 198 ALA A O 1
ATOM 1661 N N . LYS A 1 199 ? -37.119 16.562 56.890 1.00 56.34 199 LYS A N 1
ATOM 1662 C CA . LYS A 1 199 ? -38.419 16.052 56.400 1.00 56.34 199 LYS A CA 1
ATOM 1663 C C . LYS A 1 199 ? -39.364 15.625 57.535 1.00 56.34 199 LYS A C 1
ATOM 1665 O O . LYS A 1 199 ? -40.558 15.897 57.452 1.00 56.34 199 LYS A O 1
ATOM 1670 N N . CYS A 1 200 ? -38.858 15.027 58.616 1.00 53.53 200 CYS A N 1
ATOM 1671 C CA . CYS A 1 200 ? -39.669 14.675 59.789 1.00 53.53 200 CYS A CA 1
ATOM 1672 C C . CYS A 1 200 ? -40.153 15.909 60.563 1.00 53.53 200 CYS A C 1
ATOM 1674 O O . CYS A 1 200 ? -41.299 15.930 61.006 1.00 53.53 200 CYS A O 1
ATOM 1676 N N . LEU A 1 201 ? -39.320 16.950 60.688 1.00 55.91 201 LEU A N 1
ATOM 1677 C CA . LEU A 1 201 ? -39.733 18.230 61.278 1.00 55.91 201 LEU A CA 1
ATOM 1678 C C . LEU A 1 201 ? -40.834 18.901 60.443 1.00 55.91 201 LEU A C 1
ATOM 1680 O O . LEU A 1 201 ? -41.824 19.369 61.000 1.00 55.91 201 LEU A O 1
ATOM 1684 N N . LEU A 1 202 ? -40.714 18.872 59.113 1.00 55.62 202 LEU A N 1
ATOM 1685 C CA . LEU A 1 202 ? -41.743 19.386 58.202 1.00 55.62 202 LEU A CA 1
ATOM 1686 C C . LEU A 1 202 ? -43.065 18.610 58.318 1.00 55.62 202 LEU A C 1
ATOM 1688 O O . LEU A 1 202 ? -44.130 19.221 58.348 1.00 55.62 202 LEU A O 1
ATOM 1692 N N . HIS A 1 203 ? -43.020 17.281 58.449 1.00 54.44 203 HIS A N 1
ATOM 1693 C CA . HIS A 1 203 ? -44.237 16.480 58.617 1.00 54.44 203 HIS A CA 1
ATOM 1694 C C . HIS A 1 203 ? -44.927 16.735 59.971 1.00 54.44 203 HIS A C 1
ATOM 1696 O O . HIS A 1 203 ? -46.152 16.769 60.035 1.00 54.44 203 HIS A O 1
ATOM 1702 N N . HIS A 1 204 ? -44.159 17.018 61.031 1.00 53.00 204 HIS A N 1
ATOM 1703 C CA . HIS A 1 204 ? -44.697 17.337 62.358 1.00 53.00 204 HIS A CA 1
ATOM 1704 C C . HIS A 1 204 ? -45.369 18.724 62.433 1.00 53.00 204 HIS A C 1
ATOM 1706 O O . HIS A 1 204 ? -46.357 18.900 63.152 1.00 53.00 204 HIS A O 1
ATOM 1712 N N . HIS A 1 205 ? -44.886 19.701 61.654 1.00 50.50 205 HIS A N 1
ATOM 1713 C CA . HIS A 1 205 ? -45.527 21.018 61.525 1.00 50.50 205 HIS A CA 1
ATOM 1714 C C . HIS A 1 205 ? -46.861 20.961 60.762 1.00 50.50 205 HIS A C 1
ATOM 1716 O O . HIS A 1 205 ? -47.798 21.686 61.098 1.00 50.50 205 HIS A O 1
ATOM 1722 N N . HIS A 1 206 ? -46.998 20.063 59.783 1.00 47.16 206 HIS A N 1
ATOM 1723 C CA . HIS A 1 206 ? -48.263 19.890 59.065 1.00 47.16 206 HIS A CA 1
ATOM 1724 C C . HIS A 1 206 ? -49.346 19.191 59.901 1.00 47.16 206 HIS A C 1
ATOM 1726 O O . HIS A 1 206 ? -50.514 19.529 59.755 1.00 47.16 206 HIS A O 1
ATOM 1732 N N . THR A 1 207 ? -48.988 18.293 60.825 1.00 49.28 207 THR A N 1
ATOM 1733 C CA . THR A 1 207 ? -49.963 17.609 61.700 1.00 49.28 207 THR A CA 1
ATOM 1734 C C . THR A 1 207 ? -50.427 18.437 62.901 1.00 49.28 207 THR A C 1
ATOM 1736 O O . THR A 1 207 ? -51.434 18.104 63.512 1.00 49.28 207 THR A O 1
ATOM 1739 N N . THR A 1 208 ? -49.706 19.505 63.260 1.00 47.97 208 THR A N 1
ATOM 1740 C CA . THR A 1 208 ? -50.034 20.381 64.405 1.00 47.97 208 THR A CA 1
ATOM 1741 C C . THR A 1 208 ? -50.827 21.633 64.021 1.00 47.97 208 THR A C 1
ATOM 1743 O O . THR A 1 208 ? -51.373 22.286 64.900 1.00 47.97 208 THR A O 1
ATOM 1746 N N . THR A 1 209 ? -50.935 21.955 62.725 1.00 42.06 209 THR A N 1
ATOM 1747 C CA . THR A 1 209 ? -51.658 23.148 62.230 1.00 42.06 209 THR A CA 1
ATOM 1748 C C . THR A 1 209 ? -53.108 22.839 61.805 1.00 42.06 209 THR A C 1
ATOM 1750 O O . THR A 1 209 ? -53.880 23.747 61.518 1.00 42.06 209 THR A O 1
ATOM 1753 N N . THR A 1 210 ? -53.505 21.563 61.779 1.00 44.22 210 THR A N 1
ATOM 1754 C CA . THR A 1 210 ? -54.880 21.104 61.489 1.00 44.22 210 THR A CA 1
ATOM 1755 C C . THR A 1 210 ? -55.529 20.431 62.701 1.00 44.22 210 THR A C 1
ATOM 1757 O O . THR A 1 210 ? -56.116 19.357 62.571 1.00 44.22 210 THR A O 1
ATOM 1760 N N . SER A 1 211 ? -55.403 21.040 63.883 1.00 39.84 211 SER A N 1
ATOM 1761 C CA . SER A 1 211 ? -56.216 20.713 65.058 1.00 39.84 211 SER A CA 1
ATOM 1762 C C . SER A 1 211 ? -56.664 21.971 65.782 1.00 39.84 211 SER A C 1
ATOM 1764 O O . SER A 1 211 ? -55.960 22.998 65.671 1.00 39.84 211 SER A O 1
#

Foldseek 3Di:
DLVVLVVVLVVVLVVLVVVLVVLVCVQVVVPCPPPPDPDDDDPVSVVVSVVSVVCNVCSVVVSVVVSVVVVVVVVVVVVVVVVVVVVVVVVVVVVVVVVVVVVVVVVVVVVVVVVVVVVVVVVVVVVVVQVVQVVVQVVVCVVPVHHDPDRDDDDDDDDPPPPPDPPDPPHPCVVCPVVCVVVCVVVVVVVVVVVVVVVVVVVVVVVVVPD

Radius of gyration: 51.65 Å; chains: 1; bounding box: 108×31×129 Å